Protein AF-A0A351F2H6-F1 (afdb_monomer)

Nearest PDB structures (foldseek):
  3fi7-assembly1_A  TM=7.981E-01  e=4.244E-09  Listeria monocytogenes EGD-e
  7qfu-assembly1_A  TM=8.552E-01  e=4.057E-08  Enterococcus faecalis
  5t1q-assembly1_A  TM=8.316E-01  e=1.357E-07  Staphylococcus aureus subsp. aureus NCTC 8325
  5t1q-assembly2_B  TM=8.060E-01  e=1.159E-07  Staphylococcus aureus subsp. aureus NCTC 8325
  4kt3-assembly1_A  TM=7.912E-01  e=1.790E-05  Pseudomonas protegens Pf-5

Secondary structure (DSSP, 8-state):
------------------HHHHHHHHHHHHHHHHHHHHHHHH---HHHHHHHHHHHTTTTTSHHHHHH--SS--BPPTT--S-EEEEEEEEE-TTS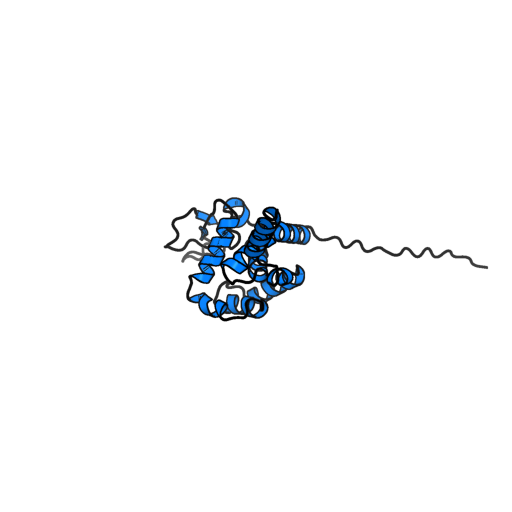-EEEEEEE--SSHHHHHHHHHHHHHH-GGGGGGGGS-TT-HHHHHHHHHHTTS-S-TTHHHHHHHHHHHTTGGGGGG---HHHHHHHHHHHHT--

Solvent-accessible surface area (backbone atoms only — not comparable to full-atom values): 10967 Å² total; per-residue (Å²): 136,88,82,83,84,80,81,82,77,78,79,77,79,75,80,74,75,49,74,67,55,52,44,42,51,50,42,46,70,74,42,46,68,58,27,37,51,44,16,75,76,57,64,45,34,17,20,55,51,49,23,46,34,40,60,60,4,50,42,57,69,31,68,50,20,67,76,18,23,23,32,68,69,53,58,57,51,96,85,63,82,71,53,70,40,79,41,76,75,87,48,57,46,99,85,71,46,82,38,68,41,52,24,44,28,42,98,37,57,66,54,34,54,53,49,53,46,48,52,48,72,72,34,78,74,42,52,71,56,74,74,50,64,57,77,39,56,66,59,47,31,44,45,43,38,75,56,56,76,52,85,61,88,56,49,27,58,52,34,49,48,45,21,61,76,70,51,29,61,62,44,52,72,52,78,59,66,70,58,54,51,52,51,53,54,54,62,73,67,57,132

Sequence (191 aa):
MNLILILLISSLTLNTYNAEDVRKLDYVSQYKDLAIAEMYRSGIPASITLAQALHESNAGASPLAKNANNHFGIKCKSYWKGQTYMHYDDDFNKKGELVQSCFRAYDTVVESYVDRSNFLRSSSRYNALFQLDMNDYNAWAKGLKDCGYATDARYAEILIGLIKKYRLYEYDNAANPWQMLIEQVNMANQP

pLDDT: mean 92.09, std 12.71, range [40.28, 98.88]

Mean predicted aligned error: 6.57 Å

Structure (mmCIF, N/CA/C/O backbone):
data_AF-A0A351F2H6-F1
#
_entry.id   AF-A0A351F2H6-F1
#
loop_
_atom_site.group_PDB
_atom_site.id
_atom_site.type_symbol
_atom_site.label_atom_id
_atom_site.label_alt_i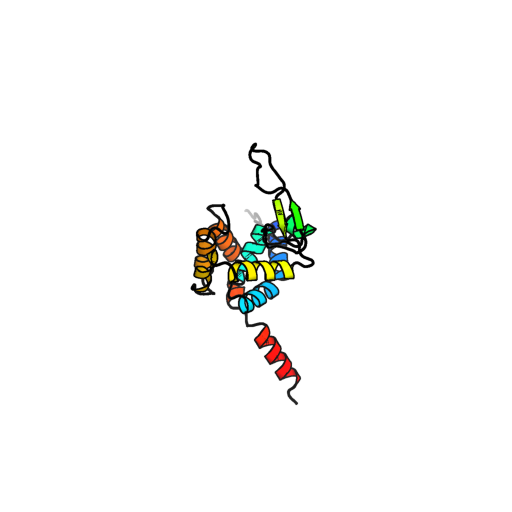d
_atom_site.label_comp_id
_atom_site.label_asym_id
_atom_site.label_entity_id
_atom_site.label_seq_id
_atom_site.pdbx_PDB_ins_code
_atom_site.Cartn_x
_atom_site.Cartn_y
_atom_site.Cartn_z
_atom_site.occupancy
_atom_site.B_iso_or_equiv
_atom_site.auth_seq_id
_atom_site.auth_comp_id
_atom_site.auth_asym_id
_atom_site.auth_atom_id
_atom_site.pdbx_PDB_model_num
ATOM 1 N N . MET A 1 1 ? -8.372 53.290 -44.828 1.00 40.28 1 MET A N 1
ATOM 2 C CA . MET A 1 1 ? -7.985 51.921 -45.224 1.00 40.28 1 MET A CA 1
ATOM 3 C C . MET A 1 1 ? -7.275 51.298 -44.034 1.00 40.28 1 MET A C 1
ATOM 5 O O . MET A 1 1 ? -6.283 51.852 -43.583 1.00 40.28 1 MET A O 1
ATOM 9 N N . ASN A 1 2 ? -7.900 50.274 -43.453 1.00 43.06 2 ASN A N 1
ATOM 10 C CA . ASN A 1 2 ? -7.591 49.670 -42.155 1.00 43.06 2 ASN A CA 1
ATOM 11 C C . ASN A 1 2 ? -6.217 48.995 -42.108 1.00 43.06 2 ASN A C 1
ATOM 13 O O . ASN A 1 2 ? -5.872 48.266 -43.033 1.00 43.06 2 ASN A O 1
ATOM 17 N N . LEU A 1 3 ? -5.533 49.096 -40.966 1.00 40.84 3 LEU A N 1
ATOM 18 C CA . LEU A 1 3 ? -4.614 48.048 -40.526 1.00 40.84 3 LEU A CA 1
ATOM 19 C C . LEU A 1 3 ? -4.736 47.873 -39.005 1.00 40.84 3 LEU A C 1
ATOM 21 O O . LEU A 1 3 ? -4.069 48.539 -38.220 1.00 40.84 3 LEU A O 1
ATOM 25 N N . ILE A 1 4 ? -5.665 47.005 -38.599 1.00 48.44 4 ILE A N 1
ATOM 26 C CA . ILE A 1 4 ? -5.760 46.491 -37.230 1.00 48.44 4 ILE A CA 1
ATOM 27 C C . ILE A 1 4 ? -4.769 45.328 -37.138 1.00 48.44 4 ILE A C 1
ATOM 29 O O . ILE A 1 4 ? -4.943 44.303 -37.795 1.00 48.44 4 ILE A O 1
ATOM 33 N N . LEU A 1 5 ? -3.718 45.509 -36.342 1.00 47.75 5 LEU A N 1
ATOM 34 C CA . LEU A 1 5 ? -2.744 44.478 -36.006 1.00 47.75 5 LEU A CA 1
ATOM 35 C C . LEU A 1 5 ? -3.360 43.557 -34.940 1.00 47.75 5 LEU A C 1
ATOM 37 O O . LEU A 1 5 ? -3.438 43.922 -33.769 1.00 47.75 5 LEU A O 1
ATOM 41 N N . ILE A 1 6 ? -3.832 42.376 -35.342 1.00 54.50 6 ILE A N 1
ATOM 42 C CA . ILE A 1 6 ? -4.297 41.339 -34.411 1.00 54.50 6 ILE A CA 1
ATOM 43 C C . ILE A 1 6 ? -3.069 40.559 -33.926 1.00 54.50 6 ILE A C 1
ATOM 45 O O . ILE A 1 6 ? -2.547 39.694 -34.625 1.00 54.50 6 ILE A O 1
ATOM 49 N N . LEU A 1 7 ? -2.598 40.882 -32.721 1.00 50.38 7 LEU A N 1
ATOM 50 C CA . LEU A 1 7 ? -1.647 40.062 -31.971 1.00 50.38 7 LEU A CA 1
ATOM 51 C C . LEU A 1 7 ? -2.384 38.823 -31.438 1.00 50.38 7 LEU A C 1
ATOM 53 O O . LEU A 1 7 ? -3.124 38.894 -30.458 1.00 50.38 7 LEU A O 1
ATOM 57 N N . LEU A 1 8 ? -2.192 37.685 -32.108 1.00 54.47 8 LEU A N 1
ATOM 58 C CA . LEU A 1 8 ? -2.573 36.361 -31.615 1.00 54.47 8 LEU A CA 1
ATOM 59 C C . LEU A 1 8 ? -1.697 36.013 -30.406 1.00 54.47 8 LEU A C 1
ATOM 61 O O . LEU A 1 8 ? -0.589 35.502 -30.548 1.00 54.47 8 LEU A O 1
ATOM 65 N N . ILE A 1 9 ? -2.193 36.298 -29.205 1.00 59.22 9 ILE A N 1
ATOM 66 C CA . ILE A 1 9 ? -1.630 35.748 -27.973 1.00 59.22 9 ILE A CA 1
ATOM 67 C C . ILE A 1 9 ? -2.063 34.282 -27.927 1.00 59.22 9 ILE A C 1
ATOM 69 O O . ILE A 1 9 ? -3.187 33.967 -27.543 1.00 59.22 9 ILE A O 1
ATOM 73 N N . SER A 1 10 ? -1.185 33.375 -28.356 1.00 59.16 10 SER A N 1
ATOM 74 C CA . SER A 1 10 ? -1.330 31.956 -28.044 1.00 59.16 10 SER A CA 1
ATOM 75 C C . SER A 1 10 ? -1.203 31.806 -26.529 1.00 59.16 10 SER A C 1
ATOM 77 O O . SER A 1 10 ? -0.108 31.930 -25.975 1.00 59.16 10 SER A O 1
ATOM 79 N N . SER A 1 11 ? -2.320 31.594 -25.842 1.00 60.44 11 SER A N 1
ATOM 80 C CA . SER A 1 11 ? -2.333 31.265 -24.423 1.00 60.44 11 SER A CA 1
ATOM 81 C C . SER A 1 11 ? -1.672 29.901 -24.231 1.00 60.44 11 SER A C 1
ATOM 83 O O . SER A 1 11 ? -2.280 28.854 -24.436 1.00 60.44 11 SER A O 1
ATOM 85 N N . LEU A 1 12 ? -0.393 29.912 -23.854 1.00 58.66 12 LEU A N 1
ATOM 86 C CA . LEU A 1 12 ? 0.294 28.731 -23.353 1.00 58.66 12 LEU A CA 1
ATOM 87 C C . LEU A 1 12 ? -0.389 28.353 -22.031 1.00 58.66 12 LEU A C 1
ATOM 89 O O . LEU A 1 12 ? -0.181 28.998 -21.004 1.00 58.66 12 LEU A O 1
ATOM 93 N N . THR A 1 13 ? -1.261 27.348 -22.052 1.00 57.38 13 THR A N 1
ATOM 94 C CA . THR A 1 13 ? -1.820 26.785 -20.823 1.00 57.38 13 THR A CA 1
ATOM 95 C C . THR A 1 13 ? -0.696 26.055 -20.097 1.00 57.38 13 THR A C 1
ATOM 97 O O . THR A 1 13 ? -0.350 24.925 -20.441 1.00 57.38 13 THR A O 1
ATOM 100 N N . LEU A 1 14 ? -0.087 26.711 -19.112 1.00 57.28 14 LEU A N 1
ATOM 101 C CA . LEU A 1 14 ? 0.770 26.039 -18.144 1.00 57.28 14 LEU A CA 1
ATOM 102 C C . LEU A 1 14 ? -0.118 25.064 -17.364 1.00 57.28 14 LEU A C 1
ATOM 104 O O . LEU A 1 14 ? -0.968 25.493 -16.586 1.00 57.28 14 LEU A O 1
ATOM 108 N N . ASN A 1 15 ? 0.048 23.760 -17.596 1.00 61.88 15 ASN A N 1
ATOM 109 C CA . ASN A 1 15 ? -0.540 22.731 -16.743 1.00 61.88 15 ASN A CA 1
ATOM 110 C C . ASN A 1 15 ? 0.064 22.890 -15.345 1.00 61.88 15 ASN A C 1
ATOM 112 O O . ASN A 1 15 ? 1.178 22.438 -15.080 1.00 61.88 15 ASN A O 1
ATOM 116 N N . THR A 1 16 ? -0.650 23.568 -14.454 1.00 59.62 16 THR A N 1
ATOM 117 C CA . THR A 1 16 ? -0.302 23.610 -13.041 1.00 59.62 16 THR A CA 1
ATOM 118 C C . THR A 1 16 ? -0.625 22.241 -12.455 1.00 59.62 16 THR A C 1
ATOM 120 O O . THR A 1 16 ? -1.774 21.924 -12.155 1.00 59.62 16 THR A O 1
ATOM 123 N N . TYR A 1 17 ? 0.390 21.385 -12.323 1.00 70.94 17 TYR A N 1
ATOM 124 C CA . TYR A 1 17 ? 0.249 20.181 -11.508 1.00 70.94 17 TYR A CA 1
ATOM 125 C C . TYR A 1 17 ? -0.144 20.622 -10.099 1.00 70.94 17 TYR A C 1
ATOM 127 O O . TYR A 1 17 ? 0.554 21.428 -9.477 1.00 70.94 17 TYR A O 1
ATOM 135 N N . ASN A 1 18 ? -1.295 20.155 -9.612 1.00 88.19 18 ASN A N 1
ATOM 136 C CA . ASN A 1 18 ? -1.716 20.504 -8.264 1.00 88.19 18 ASN A CA 1
ATOM 137 C C . ASN A 1 18 ? -0.734 19.885 -7.245 1.00 88.19 18 ASN A C 1
ATOM 139 O O . ASN A 1 18 ? -0.091 18.867 -7.510 1.00 88.19 18 ASN A O 1
ATOM 143 N N . ALA A 1 19 ? -0.598 20.508 -6.073 1.00 91.44 19 ALA A N 1
ATOM 144 C CA . ALA A 1 19 ? 0.362 20.069 -5.054 1.00 91.44 19 ALA A CA 1
ATOM 145 C C . ALA A 1 19 ? 0.134 18.613 -4.595 1.00 91.44 19 ALA A C 1
ATOM 147 O O . ALA A 1 19 ? 1.060 17.942 -4.143 1.00 91.44 19 ALA A O 1
ATOM 148 N N . GLU A 1 20 ? -1.097 18.112 -4.722 1.00 93.12 20 GLU A N 1
ATOM 149 C CA . GLU A 1 20 ? -1.427 16.721 -4.430 1.00 93.12 20 GLU A CA 1
ATOM 150 C C . GLU A 1 20 ? -0.800 15.753 -5.442 1.00 93.12 20 GLU A C 1
ATOM 152 O O . GLU A 1 20 ? -0.225 14.744 -5.037 1.00 93.12 20 GLU A O 1
ATOM 157 N N . ASP A 1 21 ? -0.876 16.059 -6.737 1.00 95.69 21 ASP A N 1
ATOM 158 C CA . ASP A 1 21 ? -0.308 15.242 -7.806 1.00 95.69 21 ASP A CA 1
ATOM 159 C C . ASP A 1 21 ? 1.215 15.243 -7.755 1.00 95.69 21 ASP A C 1
ATOM 161 O O . ASP A 1 21 ? 1.808 14.173 -7.873 1.00 95.69 21 ASP A O 1
ATOM 165 N N . VAL A 1 22 ? 1.839 16.395 -7.484 1.00 96.12 22 VAL A N 1
ATOM 166 C CA . VAL A 1 22 ? 3.293 16.477 -7.254 1.00 96.12 22 VAL A CA 1
ATOM 167 C C . VAL A 1 22 ? 3.699 15.535 -6.123 1.00 96.12 22 VAL A C 1
ATOM 169 O O . VAL A 1 22 ? 4.518 14.647 -6.320 1.00 96.12 22 VAL A O 1
ATOM 172 N N . ARG A 1 23 ? 3.033 15.628 -4.970 1.00 97.00 23 ARG A N 1
ATOM 173 C CA . ARG A 1 23 ? 3.333 14.783 -3.810 1.00 97.00 23 ARG A CA 1
ATOM 174 C C . ARG A 1 23 ? 3.131 13.290 -4.081 1.00 97.00 23 ARG A C 1
ATOM 176 O O . ARG A 1 23 ? 3.898 12.467 -3.588 1.00 97.00 23 ARG A O 1
ATOM 183 N N . LYS A 1 24 ? 2.094 12.918 -4.836 1.00 98.25 24 LYS A N 1
ATOM 184 C CA . LYS A 1 24 ? 1.853 11.518 -5.217 1.00 98.25 24 LYS A CA 1
ATOM 185 C C . LYS A 1 24 ? 2.919 11.009 -6.185 1.00 98.25 24 LYS A C 1
ATOM 187 O O . LYS A 1 24 ? 3.376 9.883 -6.020 1.00 98.25 24 LYS A O 1
ATOM 192 N N . LEU A 1 25 ? 3.342 11.823 -7.149 1.00 98.31 25 LEU A N 1
ATOM 193 C CA . LEU A 1 25 ? 4.434 11.483 -8.062 1.00 98.31 25 LEU A CA 1
ATOM 194 C C . LEU A 1 25 ? 5.774 11.363 -7.326 1.00 98.31 25 LEU A C 1
ATOM 196 O O . LEU A 1 25 ? 6.496 10.398 -7.565 1.00 98.31 25 LEU A O 1
ATOM 200 N N . ASP A 1 26 ? 6.064 12.261 -6.384 1.00 98.44 26 ASP A N 1
ATOM 201 C CA . ASP A 1 26 ? 7.258 12.189 -5.535 1.00 98.44 26 ASP A CA 1
ATOM 202 C C . ASP A 1 26 ? 7.261 10.904 -4.703 1.00 98.44 26 ASP A C 1
ATOM 204 O O . ASP A 1 26 ? 8.256 10.181 -4.664 1.00 98.44 26 ASP A O 1
ATOM 208 N N . TYR A 1 27 ? 6.116 10.564 -4.105 1.00 98.69 27 TYR A N 1
ATOM 209 C CA . TYR A 1 27 ? 5.942 9.315 -3.372 1.00 98.69 27 TYR A CA 1
ATOM 210 C C . TYR A 1 27 ? 6.187 8.092 -4.270 1.00 98.69 27 TYR A C 1
ATOM 212 O O . TYR A 1 27 ? 6.910 7.173 -3.888 1.00 98.69 27 TYR A O 1
ATOM 220 N N . VAL A 1 28 ? 5.620 8.071 -5.482 1.00 98.81 28 VAL A N 1
ATOM 221 C CA . VAL A 1 28 ? 5.865 6.991 -6.454 1.00 98.81 28 VAL A CA 1
ATOM 222 C C . VAL A 1 28 ? 7.348 6.912 -6.799 1.00 98.81 28 VAL A C 1
ATOM 224 O O . VAL A 1 28 ? 7.916 5.826 -6.767 1.00 98.81 28 VAL A O 1
ATOM 227 N N . SER A 1 29 ? 7.991 8.046 -7.080 1.00 98.62 29 SER A N 1
ATOM 228 C CA . SER A 1 29 ? 9.420 8.104 -7.389 1.00 98.62 29 SER A CA 1
ATOM 229 C C . S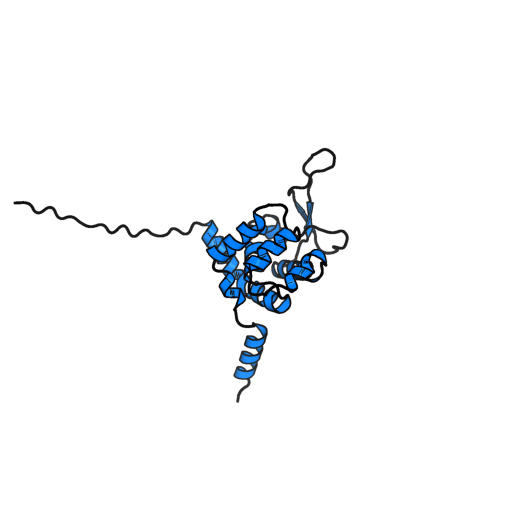ER A 1 29 ? 10.270 7.549 -6.246 1.00 98.62 29 SER A C 1
ATOM 231 O O . SER A 1 29 ? 11.230 6.826 -6.497 1.00 98.62 29 SER A O 1
ATOM 233 N N . GLN A 1 30 ? 9.899 7.845 -5.000 1.00 98.62 30 GLN A N 1
ATOM 234 C CA . GLN A 1 30 ? 10.607 7.386 -3.810 1.00 98.62 30 GLN A CA 1
ATOM 235 C C . GLN A 1 30 ? 10.470 5.874 -3.572 1.00 98.62 30 GLN A C 1
ATOM 237 O O . GLN A 1 30 ? 11.424 5.248 -3.115 1.00 98.62 30 GLN A O 1
ATOM 242 N N . TYR A 1 31 ? 9.305 5.280 -3.856 1.00 98.81 31 TYR A N 1
ATOM 243 C CA . TYR A 1 31 ? 9.000 3.898 -3.455 1.00 98.81 31 TYR A CA 1
ATOM 244 C C . TYR A 1 31 ? 8.822 2.902 -4.607 1.00 98.81 31 TYR A C 1
ATOM 246 O O . TYR A 1 31 ? 8.601 1.720 -4.340 1.00 98.81 31 TYR A O 1
ATOM 254 N N . LYS A 1 32 ? 8.934 3.320 -5.876 1.00 98.62 32 LYS A N 1
ATOM 255 C CA . LYS A 1 32 ? 8.774 2.414 -7.030 1.00 98.62 32 LYS A CA 1
ATOM 256 C C . LYS A 1 32 ? 9.732 1.223 -6.990 1.00 98.62 32 LYS A C 1
ATOM 258 O O . LYS A 1 32 ? 9.289 0.101 -7.199 1.00 98.62 32 LYS A O 1
ATOM 263 N N . ASP A 1 33 ? 11.000 1.435 -6.640 1.00 98.25 33 ASP A N 1
ATOM 264 C CA . ASP A 1 33 ? 12.006 0.367 -6.664 1.00 98.25 33 ASP A CA 1
ATOM 265 C C . ASP A 1 33 ? 11.752 -0.647 -5.542 1.00 98.25 33 ASP A C 1
ATOM 267 O O . ASP A 1 33 ? 11.876 -1.854 -5.746 1.00 98.25 33 ASP A O 1
ATOM 271 N N . LEU A 1 34 ? 11.285 -0.171 -4.382 1.00 98.62 34 LEU A N 1
ATOM 272 C CA . LEU A 1 34 ? 10.816 -1.031 -3.297 1.00 98.62 34 LEU A CA 1
ATOM 273 C C . LEU A 1 34 ? 9.582 -1.839 -3.719 1.00 98.62 34 LEU A C 1
ATOM 275 O O . LEU A 1 34 ? 9.522 -3.037 -3.461 1.00 98.62 34 LEU A O 1
ATOM 279 N N . ALA A 1 35 ? 8.610 -1.214 -4.389 1.00 98.75 35 ALA A N 1
ATOM 280 C CA . ALA A 1 35 ? 7.426 -1.912 -4.884 1.00 98.75 35 ALA A CA 1
ATOM 281 C C . ALA A 1 35 ? 7.773 -2.969 -5.947 1.00 98.75 35 ALA A C 1
ATOM 283 O O . ALA A 1 35 ? 7.190 -4.049 -5.930 1.00 98.75 35 ALA A O 1
ATOM 284 N N . ILE A 1 36 ? 8.746 -2.697 -6.823 1.00 98.62 36 ILE A N 1
ATOM 285 C CA . ILE A 1 36 ? 9.265 -3.660 -7.807 1.00 98.62 36 ILE A CA 1
ATOM 286 C C . ILE A 1 36 ? 9.984 -4.815 -7.098 1.00 98.62 36 ILE A C 1
ATOM 288 O O . ILE A 1 36 ? 9.722 -5.981 -7.393 1.00 98.62 36 ILE A O 1
ATOM 292 N N . ALA A 1 37 ? 10.853 -4.528 -6.127 1.00 98.31 37 ALA A N 1
ATOM 293 C CA . ALA A 1 37 ? 11.528 -5.569 -5.351 1.00 98.31 37 ALA A CA 1
ATOM 294 C C . ALA A 1 37 ? 10.519 -6.466 -4.614 1.00 98.31 37 ALA A C 1
ATOM 296 O O . ALA A 1 37 ? 10.625 -7.695 -4.654 1.00 98.31 37 ALA A O 1
ATOM 297 N N . GLU A 1 38 ? 9.498 -5.861 -4.004 1.00 98.44 38 GLU A N 1
ATOM 298 C CA . GLU A 1 38 ? 8.399 -6.575 -3.364 1.00 98.44 38 GLU A CA 1
ATOM 299 C C . GLU A 1 38 ? 7.547 -7.345 -4.367 1.00 98.44 38 GLU A C 1
ATOM 301 O O . GLU A 1 38 ? 7.111 -8.443 -4.039 1.00 98.44 38 GLU A O 1
ATOM 306 N N . MET A 1 39 ? 7.346 -6.856 -5.590 1.00 98.38 39 MET A N 1
ATOM 307 C CA . MET A 1 39 ? 6.652 -7.605 -6.637 1.00 98.38 39 MET A CA 1
ATOM 308 C C . MET A 1 39 ? 7.374 -8.909 -6.953 1.00 98.38 39 MET A C 1
ATOM 310 O O . MET A 1 39 ? 6.765 -9.974 -6.890 1.00 98.38 39 MET A O 1
ATOM 314 N N . TYR A 1 40 ? 8.686 -8.867 -7.174 1.00 97.75 40 TYR A N 1
ATOM 315 C CA . TYR A 1 40 ? 9.465 -10.083 -7.406 1.00 97.75 40 TYR A CA 1
ATOM 316 C C . TYR A 1 40 ? 9.540 -10.986 -6.167 1.00 97.75 40 TYR A C 1
ATOM 318 O O . TYR A 1 40 ? 9.455 -12.210 -6.282 1.00 97.75 40 TYR A O 1
ATOM 326 N N . ARG A 1 41 ? 9.648 -10.410 -4.962 1.00 97.50 41 ARG A N 1
ATOM 327 C CA . ARG A 1 41 ? 9.703 -11.180 -3.708 1.00 97.50 41 ARG A CA 1
ATOM 328 C C . ARG A 1 41 ? 8.358 -11.793 -3.332 1.00 97.50 41 ARG A C 1
ATOM 330 O O . ARG A 1 41 ? 8.338 -12.841 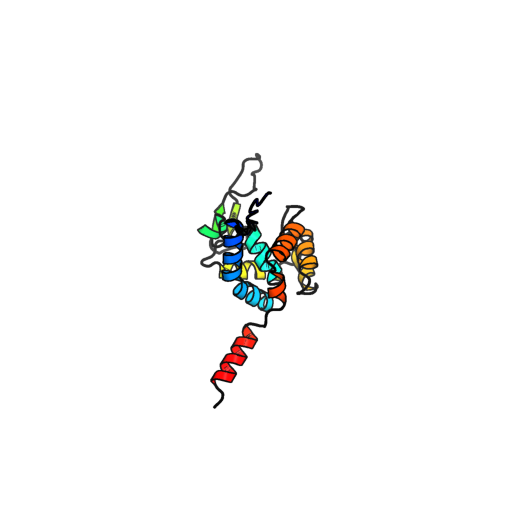-2.688 1.00 97.50 41 ARG A O 1
ATOM 337 N N . SER A 1 42 ? 7.246 -11.135 -3.662 1.00 97.44 42 SER A N 1
ATOM 338 C CA . SER A 1 42 ? 5.902 -11.428 -3.144 1.00 97.44 42 SER A CA 1
ATOM 339 C C . SER A 1 42 ? 4.875 -11.842 -4.205 1.00 97.44 42 SER A C 1
ATOM 341 O O . SER A 1 42 ? 3.796 -12.301 -3.842 1.00 97.44 42 SER A O 1
ATOM 343 N N . GLY A 1 43 ? 5.192 -11.741 -5.494 1.00 97.25 43 GLY A N 1
ATOM 344 C CA . GLY A 1 43 ? 4.264 -12.032 -6.592 1.00 97.25 43 GLY A CA 1
ATOM 345 C C . GLY A 1 43 ? 3.054 -11.096 -6.657 1.00 97.25 43 GLY A C 1
ATOM 346 O O . GLY A 1 43 ? 2.052 -11.454 -7.264 1.00 97.25 43 GLY A O 1
ATOM 347 N N . ILE A 1 44 ? 3.107 -9.944 -5.983 1.00 98.50 44 ILE A N 1
ATOM 348 C CA . ILE A 1 44 ? 2.033 -8.948 -5.975 1.00 98.50 44 ILE A CA 1
ATOM 349 C C . ILE A 1 44 ? 2.431 -7.818 -6.926 1.00 98.50 44 ILE A C 1
ATOM 351 O O . ILE A 1 44 ? 3.531 -7.299 -6.757 1.00 98.50 44 ILE A O 1
ATOM 355 N N . PRO A 1 45 ? 1.575 -7.375 -7.863 1.00 98.75 45 PRO A N 1
ATOM 356 C CA . PRO A 1 45 ? 1.966 -6.373 -8.852 1.00 98.75 45 PRO A CA 1
ATOM 357 C C . PRO A 1 45 ? 2.500 -5.097 -8.181 1.00 98.75 45 PRO A C 1
ATOM 359 O O . PRO A 1 45 ? 1.953 -4.630 -7.167 1.00 98.75 45 PRO A O 1
ATOM 362 N N . ALA A 1 46 ? 3.568 -4.519 -8.733 1.00 98.81 46 ALA A N 1
ATOM 363 C CA . ALA A 1 46 ? 4.155 -3.283 -8.219 1.00 98.81 46 ALA A CA 1
ATOM 364 C C . ALA A 1 46 ? 3.131 -2.138 -8.278 1.00 98.81 46 ALA A C 1
ATOM 366 O O . ALA A 1 46 ? 3.011 -1.354 -7.331 1.00 98.81 46 ALA A O 1
ATOM 367 N N . SER A 1 47 ? 2.323 -2.098 -9.339 1.00 98.88 47 SER A N 1
ATOM 368 C CA . SER A 1 47 ? 1.245 -1.133 -9.534 1.00 98.88 47 SER A CA 1
ATOM 369 C C . SER A 1 47 ? 0.186 -1.200 -8.433 1.00 98.88 47 SER A C 1
ATOM 371 O O . SER A 1 47 ? -0.207 -0.163 -7.899 1.00 98.88 47 SER A O 1
ATOM 373 N N . ILE A 1 48 ? -0.221 -2.408 -8.029 1.00 98.81 48 ILE A N 1
ATOM 374 C CA . ILE A 1 48 ? -1.157 -2.636 -6.921 1.00 98.81 48 ILE A CA 1
ATOM 375 C C . ILE A 1 48 ? -0.557 -2.144 -5.609 1.00 98.81 48 ILE A C 1
ATOM 377 O O . ILE A 1 48 ? -1.222 -1.439 -4.850 1.00 98.81 48 ILE A O 1
ATOM 381 N N . THR A 1 49 ? 0.703 -2.489 -5.350 1.00 98.81 49 THR A N 1
ATOM 382 C CA . THR A 1 49 ? 1.397 -2.093 -4.121 1.00 98.81 49 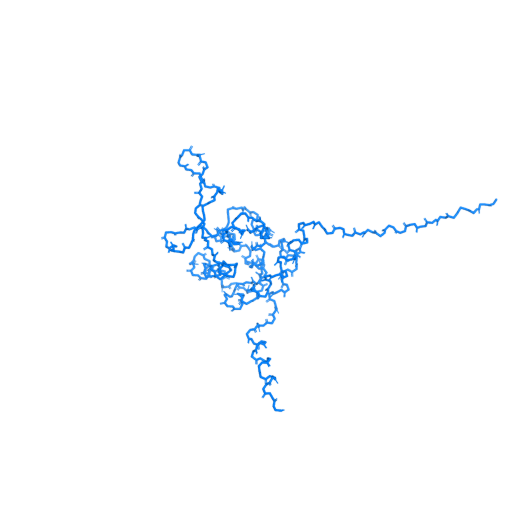THR A CA 1
ATOM 383 C C . THR A 1 49 ? 1.488 -0.569 -4.009 1.00 98.81 49 THR A C 1
ATOM 385 O O . THR A 1 49 ? 1.110 -0.009 -2.980 1.00 98.81 49 THR A O 1
ATOM 388 N N . LEU A 1 50 ? 1.901 0.118 -5.078 1.00 98.88 50 LEU A N 1
ATOM 389 C CA . LEU A 1 50 ? 1.984 1.581 -5.116 1.00 98.88 50 LEU A CA 1
ATOM 390 C C . LEU A 1 50 ? 0.608 2.245 -5.027 1.00 98.88 50 LEU A C 1
ATOM 392 O O . LEU A 1 50 ? 0.459 3.225 -4.303 1.00 98.88 50 LEU A O 1
ATOM 396 N N . ALA A 1 51 ? -0.407 1.725 -5.719 1.00 98.88 51 ALA A N 1
ATOM 397 C CA . ALA A 1 51 ? -1.752 2.292 -5.680 1.00 98.88 51 ALA A CA 1
ATOM 398 C C . ALA A 1 51 ? -2.376 2.202 -4.285 1.00 98.88 51 ALA A C 1
ATOM 400 O O . ALA A 1 51 ? -2.940 3.187 -3.807 1.00 98.88 51 ALA A O 1
ATOM 401 N N . GLN A 1 52 ? -2.225 1.057 -3.609 1.00 98.75 52 GLN A N 1
ATOM 402 C CA . GLN A 1 52 ? -2.630 0.926 -2.212 1.00 98.75 52 GLN A CA 1
ATOM 403 C C . GLN A 1 52 ? -1.844 1.901 -1.343 1.00 98.75 52 GLN A C 1
ATOM 405 O O . GLN A 1 52 ? -2.444 2.691 -0.629 1.00 98.75 52 GLN A O 1
ATOM 410 N N . ALA A 1 53 ? -0.518 1.934 -1.461 1.00 98.69 53 ALA A N 1
ATOM 411 C CA . ALA A 1 53 ? 0.294 2.828 -0.651 1.00 98.69 53 ALA A CA 1
ATOM 412 C C . ALA A 1 53 ? -0.095 4.308 -0.846 1.00 98.69 53 ALA A C 1
ATOM 414 O O . ALA A 1 53 ? -0.217 5.041 0.131 1.00 98.69 53 ALA A O 1
ATOM 415 N N . LEU A 1 54 ? -0.369 4.756 -2.076 1.00 98.75 54 LEU A N 1
ATOM 416 C CA . LEU A 1 54 ? -0.858 6.110 -2.358 1.00 98.75 54 LE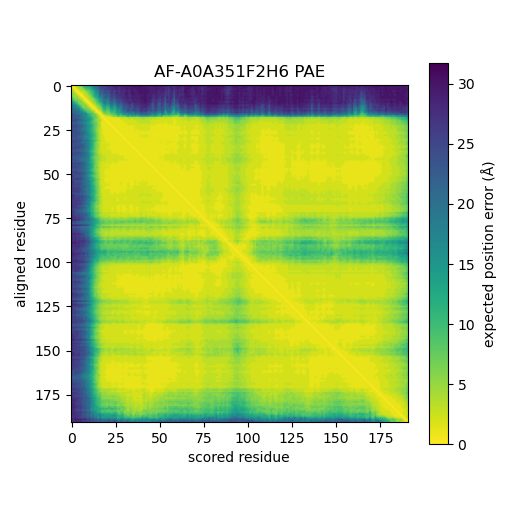U A CA 1
ATOM 417 C C . LEU A 1 54 ? -2.215 6.395 -1.704 1.00 98.75 54 LEU A C 1
ATOM 419 O O . LEU A 1 54 ? -2.405 7.489 -1.170 1.00 98.75 54 LEU A O 1
ATOM 423 N N . HIS A 1 55 ? -3.146 5.442 -1.769 1.00 98.25 55 HIS A N 1
ATOM 424 C CA . HIS A 1 55 ? -4.487 5.589 -1.215 1.00 98.25 55 HIS A CA 1
ATOM 425 C C . HIS A 1 55 ? -4.479 5.567 0.319 1.0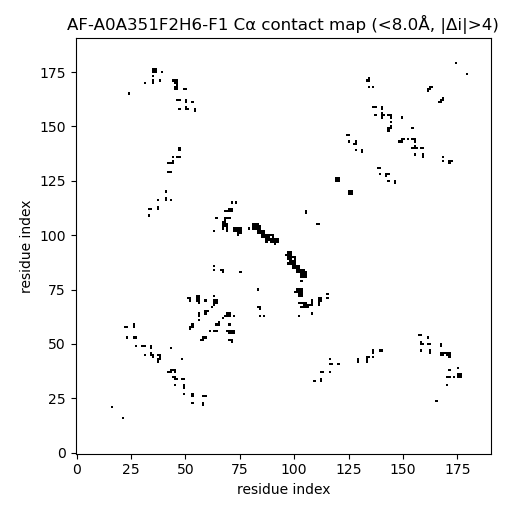0 98.25 55 HIS A C 1
ATOM 427 O O . HIS A 1 55 ? -4.886 6.542 0.945 1.00 98.25 55 HIS A O 1
ATOM 433 N N . GLU A 1 56 ? -3.950 4.495 0.906 1.00 97.12 56 GLU A N 1
ATOM 434 C CA . GLU A 1 56 ? -4.010 4.200 2.342 1.00 97.12 56 GLU A CA 1
ATOM 435 C C . GLU A 1 56 ? -3.164 5.185 3.159 1.00 97.12 56 GLU A C 1
ATOM 437 O O . GLU A 1 56 ? -3.587 5.691 4.196 1.00 97.12 56 GLU A O 1
ATOM 442 N N . SER A 1 57 ? -1.962 5.523 2.678 1.00 98.12 57 SER A N 1
ATOM 443 C CA . SER A 1 57 ? -1.082 6.454 3.395 1.00 98.12 57 SER A CA 1
ATOM 444 C C . SER A 1 57 ? -1.427 7.921 3.140 1.00 98.12 57 SER A C 1
ATOM 446 O O . SER A 1 57 ? -0.780 8.800 3.722 1.00 98.12 57 SER A O 1
ATOM 448 N N . ASN A 1 58 ? -2.399 8.189 2.254 1.00 97.75 58 ASN A N 1
ATOM 449 C CA . ASN A 1 58 ? -2.550 9.459 1.556 1.00 97.75 58 ASN A CA 1
ATOM 450 C C . ASN A 1 58 ? -1.167 9.928 1.092 1.00 97.75 58 ASN A C 1
ATOM 452 O O . ASN A 1 58 ? -0.682 10.920 1.617 1.00 97.75 58 ASN A O 1
ATOM 456 N N . ALA A 1 59 ? -0.488 9.172 0.222 1.00 98.38 59 ALA A N 1
ATOM 457 C CA . ALA A 1 59 ? 0.891 9.401 -0.244 1.00 98.38 59 ALA A CA 1
ATOM 458 C C . ALA A 1 59 ? 1.847 9.960 0.837 1.00 98.38 59 ALA A C 1
ATOM 460 O O . ALA A 1 59 ? 2.403 11.053 0.702 1.00 98.38 59 ALA A O 1
ATOM 461 N N . GLY A 1 60 ? 1.954 9.238 1.954 1.00 98.25 60 GLY A N 1
ATOM 462 C CA . GLY A 1 60 ? 2.823 9.536 3.095 1.00 98.25 60 GLY A CA 1
ATOM 463 C C . GLY A 1 60 ? 2.348 10.666 4.016 1.00 98.25 60 GLY A C 1
ATOM 464 O O . GLY A 1 60 ? 3.025 10.987 4.989 1.00 98.25 60 GLY A O 1
ATOM 465 N N . ALA A 1 61 ? 1.207 11.303 3.742 1.00 97.81 61 ALA A N 1
ATOM 466 C CA . ALA A 1 61 ? 0.756 12.465 4.506 1.00 97.81 61 ALA A CA 1
ATOM 467 C C . ALA A 1 61 ? -0.124 12.127 5.717 1.00 97.81 61 ALA A C 1
ATOM 469 O O . ALA A 1 61 ? -0.296 13.003 6.575 1.00 97.81 61 ALA A O 1
ATOM 470 N N . SER A 1 62 ? -0.678 10.911 5.784 1.00 97.06 62 SER A N 1
ATOM 471 C CA . SER A 1 62 ? -1.546 10.474 6.884 1.00 97.06 62 SER A CA 1
ATOM 472 C C . SER A 1 62 ? -0.810 10.423 8.235 1.00 97.06 62 SER A C 1
ATOM 474 O O . SER A 1 62 ? 0.411 10.237 8.271 1.00 97.06 62 SER A O 1
ATOM 476 N N . PRO A 1 63 ? -1.533 10.545 9.366 1.00 96.44 63 PRO A N 1
ATOM 477 C CA . PRO A 1 63 ? -0.947 10.369 10.695 1.00 96.44 63 PRO A CA 1
ATOM 478 C C . PRO A 1 63 ? -0.282 9.000 10.891 1.00 96.44 63 PRO A C 1
ATOM 480 O O . PRO A 1 63 ? 0.795 8.936 11.476 1.00 96.44 63 PRO A O 1
ATOM 483 N N . LEU A 1 64 ? -0.880 7.922 10.367 1.00 97.44 64 LEU A N 1
ATOM 484 C CA . LEU A 1 64 ? -0.314 6.568 10.439 1.00 97.44 64 LEU A CA 1
ATOM 485 C C . LEU A 1 64 ? 1.020 6.462 9.692 1.00 97.44 64 LEU A C 1
ATOM 487 O O . LEU A 1 64 ? 1.984 5.915 10.224 1.00 97.44 64 LEU A O 1
ATOM 491 N N . ALA A 1 65 ? 1.101 7.034 8.490 1.00 98.19 65 ALA A N 1
ATOM 492 C CA . ALA A 1 65 ? 2.338 7.037 7.720 1.00 98.19 65 ALA A CA 1
ATOM 493 C C . ALA A 1 65 ? 3.435 7.851 8.422 1.00 98.19 65 ALA A C 1
ATOM 495 O O . ALA A 1 65 ? 4.543 7.361 8.603 1.00 98.19 65 ALA A O 1
ATOM 496 N N . LYS A 1 66 ? 3.114 9.061 8.895 1.00 98.19 66 LYS A N 1
ATOM 497 C CA . LYS A 1 66 ? 4.093 9.970 9.514 1.00 98.19 66 LYS A CA 1
ATOM 498 C C . LYS A 1 66 ? 4.602 9.512 10.875 1.00 98.19 66 LYS A C 1
ATOM 500 O O . LYS A 1 66 ? 5.773 9.708 11.176 1.00 98.19 66 LYS A O 1
ATOM 505 N N . ASN A 1 67 ? 3.717 8.966 11.705 1.00 98.00 67 ASN A N 1
ATOM 506 C CA . ASN A 1 67 ? 4.022 8.716 13.115 1.00 98.00 67 ASN A CA 1
ATOM 507 C C . ASN A 1 67 ? 4.310 7.244 13.419 1.00 98.00 67 ASN A C 1
ATOM 509 O O . ASN A 1 67 ? 4.836 6.945 14.486 1.00 98.00 67 ASN A O 1
ATOM 513 N N . ALA A 1 68 ? 3.938 6.330 12.520 1.00 98.19 68 ALA A N 1
ATOM 514 C CA . ALA A 1 68 ? 4.072 4.892 12.735 1.00 98.19 68 ALA A CA 1
ATOM 515 C C . ALA A 1 68 ? 4.719 4.162 11.551 1.00 98.19 68 ALA A C 1
ATOM 517 O O . ALA A 1 68 ? 4.785 2.934 11.572 1.00 98.19 68 ALA A O 1
ATOM 518 N N . ASN A 1 69 ? 5.130 4.885 10.499 1.00 98.69 69 ASN A N 1
ATOM 519 C CA . ASN A 1 69 ? 5.578 4.314 9.227 1.00 98.69 69 ASN A CA 1
ATOM 520 C C . ASN A 1 69 ? 4.595 3.278 8.653 1.00 98.69 69 ASN A C 1
ATOM 522 O O . ASN A 1 69 ? 4.986 2.422 7.867 1.00 98.69 69 ASN A O 1
ATOM 526 N N . ASN A 1 70 ? 3.308 3.332 9.014 1.00 98.38 70 ASN A N 1
ATOM 527 C CA . ASN A 1 70 ? 2.308 2.373 8.554 1.00 98.38 70 ASN A CA 1
ATOM 528 C C . ASN A 1 70 ? 1.581 2.931 7.332 1.00 98.38 70 ASN A C 1
ATOM 530 O O . ASN A 1 70 ? 0.624 3.695 7.450 1.00 98.38 70 ASN A O 1
ATOM 534 N N . HIS A 1 71 ? 2.053 2.546 6.147 1.00 98.50 71 HIS A N 1
ATOM 535 C CA . HIS A 1 71 ? 1.558 3.076 4.876 1.00 98.50 71 HIS A CA 1
ATOM 536 C C . HIS A 1 71 ? 0.348 2.315 4.313 1.00 98.50 71 HIS A C 1
ATOM 538 O O . HIS A 1 71 ? -0.152 2.686 3.255 1.00 98.50 71 HIS A O 1
ATOM 544 N N . PHE A 1 72 ? -0.126 1.273 5.005 1.00 97.50 72 PHE A N 1
ATOM 545 C CA . PHE A 1 72 ? -1.191 0.378 4.529 1.00 97.50 72 PHE A CA 1
ATOM 546 C C . PHE A 1 72 ? -2.331 0.188 5.539 1.00 97.50 72 PHE A C 1
ATOM 548 O O . PHE A 1 72 ? -3.185 -0.672 5.336 1.00 97.50 72 PHE A O 1
ATOM 555 N N . GLY A 1 73 ? -2.325 0.935 6.648 1.00 94.31 73 GLY A N 1
ATOM 556 C CA . GLY A 1 73 ? -3.385 0.885 7.657 1.00 94.31 73 GLY A CA 1
ATOM 557 C C . GLY A 1 73 ? -3.526 -0.472 8.353 1.00 94.31 73 GLY A C 1
ATOM 558 O O . GLY A 1 73 ? -4.617 -0.837 8.789 1.00 94.31 73 GLY A O 1
ATOM 559 N N . ILE A 1 74 ? -2.451 -1.264 8.467 1.00 93.00 74 ILE A N 1
ATOM 560 C CA . ILE A 1 74 ? -2.566 -2.618 9.029 1.00 93.00 74 ILE A CA 1
ATOM 561 C C . ILE A 1 74 ? -2.870 -2.530 10.530 1.00 93.00 74 ILE A C 1
ATOM 563 O O . ILE A 1 74 ? -2.016 -2.139 11.329 1.00 93.00 74 ILE A O 1
ATOM 567 N N . LYS A 1 75 ? -4.092 -2.921 10.917 1.00 92.38 75 LYS A N 1
ATOM 568 C CA . LYS A 1 75 ? -4.535 -2.985 12.319 1.00 92.38 75 LYS A CA 1
ATOM 569 C C . LYS A 1 75 ? -3.752 -4.054 13.105 1.00 92.38 75 LYS A C 1
ATOM 571 O O . LYS A 1 75 ? -3.399 -5.118 12.578 1.00 92.38 75 LYS A O 1
ATOM 576 N N . CYS A 1 76 ? -3.525 -3.809 14.395 1.00 92.38 76 CYS A N 1
ATOM 577 C CA . CYS A 1 76 ? -3.017 -4.814 15.323 1.00 92.38 76 CYS A CA 1
ATOM 578 C C . CYS A 1 76 ? -4.021 -5.969 15.385 1.00 92.38 76 CYS A C 1
ATOM 580 O O . CYS A 1 76 ? -5.192 -5.787 15.722 1.00 92.38 76 CYS A O 1
ATOM 582 N N . LYS A 1 77 ? -3.579 -7.175 15.044 1.00 88.50 77 LYS A N 1
ATOM 583 C CA . LYS A 1 77 ? -4.321 -8.405 15.347 1.00 88.50 77 LYS A CA 1
ATOM 584 C C . LYS A 1 77 ? -3.725 -9.029 16.604 1.00 88.50 77 LYS A C 1
ATOM 586 O O . LYS A 1 77 ? -2.620 -8.672 16.997 1.00 88.50 77 LYS A O 1
ATOM 591 N N . SER A 1 78 ? -4.429 -9.971 17.228 1.00 89.56 78 SER A N 1
ATOM 592 C CA . SER A 1 78 ? -4.010 -10.593 18.500 1.00 89.56 78 SER A CA 1
ATOM 593 C C . SER A 1 78 ? -2.610 -11.225 18.463 1.00 89.56 78 SER A C 1
ATOM 595 O O . SER A 1 78 ? -1.937 -11.311 19.490 1.00 89.56 78 SER A O 1
ATOM 597 N N . TYR A 1 79 ? -2.162 -11.650 17.281 1.00 88.00 79 TYR A N 1
ATOM 598 C CA . TYR A 1 79 ? -0.841 -12.232 17.056 1.00 88.00 79 TYR A CA 1
ATOM 599 C C . TYR A 1 79 ? 0.278 -11.195 16.856 1.00 88.00 79 TYR A C 1
ATOM 601 O O . TYR A 1 79 ? 1.444 -11.576 16.841 1.00 88.00 79 TYR A O 1
ATOM 609 N N . TRP A 1 80 ? -0.035 -9.906 16.690 1.00 94.62 80 TRP A N 1
ATOM 610 C CA . TRP A 1 80 ? 0.979 -8.866 16.527 1.00 94.62 80 TRP A CA 1
ATOM 611 C C . TRP A 1 80 ? 1.709 -8.615 17.851 1.00 94.62 80 TRP A C 1
ATOM 613 O O . TRP A 1 80 ? 1.073 -8.426 18.888 1.00 94.62 80 TRP A O 1
ATOM 623 N N . LYS A 1 81 ? 3.045 -8.633 17.807 1.00 93.75 81 LYS A N 1
ATOM 624 C CA . LYS A 1 81 ? 3.929 -8.425 18.970 1.00 93.75 81 LYS A CA 1
ATOM 625 C C . LYS A 1 81 ? 4.910 -7.261 18.794 1.00 93.75 81 LYS A C 1
ATOM 627 O O . LYS A 1 81 ?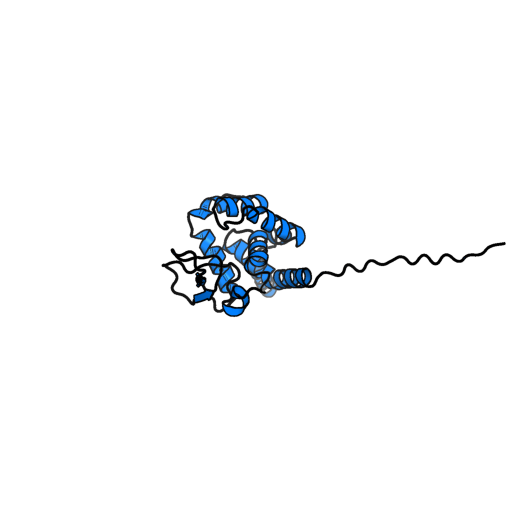 5.691 -7.005 19.702 1.00 93.75 81 LYS A O 1
ATOM 632 N N . GLY A 1 82 ? 4.896 -6.604 17.634 1.00 95.19 82 GLY A N 1
ATOM 633 C CA . GLY A 1 82 ? 5.762 -5.463 17.342 1.00 95.19 82 GLY A CA 1
ATOM 634 C C . GLY A 1 82 ? 5.215 -4.147 17.893 1.00 95.19 82 GLY A C 1
ATOM 635 O O . GLY A 1 82 ? 4.240 -4.127 18.648 1.00 95.19 82 GLY A O 1
ATOM 636 N N . GLN A 1 83 ? 5.830 -3.041 17.472 1.00 97.44 83 GLN A N 1
ATOM 637 C CA . GLN A 1 83 ? 5.424 -1.694 17.872 1.00 97.44 83 GLN A CA 1
ATOM 638 C C . GLN A 1 83 ? 3.982 -1.395 17.446 1.00 97.44 83 GLN A C 1
ATOM 640 O O . GLN A 1 83 ? 3.456 -1.964 16.483 1.00 97.44 83 GLN A O 1
ATOM 645 N N . THR A 1 84 ? 3.317 -0.511 18.184 1.00 97.81 84 THR A N 1
ATOM 646 C CA . THR A 1 84 ? 1.912 -0.165 17.938 1.00 97.81 84 THR A CA 1
ATOM 647 C C . THR A 1 84 ? 1.698 1.336 17.991 1.00 97.81 84 THR A C 1
ATOM 649 O O . THR A 1 84 ? 2.433 2.055 18.665 1.00 97.81 84 THR A O 1
ATOM 652 N N . TYR A 1 85 ? 0.668 1.798 17.295 1.00 97.56 85 TYR A N 1
ATOM 653 C CA . TYR A 1 85 ? 0.219 3.179 17.310 1.00 97.56 85 TYR A CA 1
ATOM 654 C C . TYR A 1 85 ? -1.305 3.214 17.433 1.00 97.56 85 TYR A C 1
ATOM 656 O O . TYR A 1 85 ? -2.016 2.600 16.636 1.00 97.56 85 TYR A O 1
ATOM 664 N N . MET A 1 86 ? -1.809 3.912 18.451 1.00 96.50 86 MET A N 1
ATOM 665 C CA . MET A 1 86 ? -3.245 4.081 18.673 1.00 96.50 86 MET A CA 1
ATOM 666 C C . MET A 1 86 ? -3.739 5.318 17.923 1.00 96.50 86 MET A C 1
ATOM 668 O O . MET A 1 86 ? -3.231 6.420 18.136 1.00 96.50 86 MET A O 1
ATOM 672 N N . HIS A 1 87 ? -4.739 5.147 17.061 1.00 93.81 87 HIS A N 1
ATOM 673 C CA . HIS A 1 87 ? -5.287 6.227 16.240 1.00 93.81 87 HIS A CA 1
ATOM 674 C C . HIS A 1 87 ? -6.803 6.097 16.108 1.00 93.81 87 HIS A C 1
ATOM 676 O O . HIS A 1 87 ? -7.321 4.986 16.057 1.00 93.81 87 HIS A O 1
ATOM 682 N N . TYR A 1 88 ? -7.516 7.221 16.057 1.00 91.81 88 TYR A N 1
ATOM 683 C CA . TYR A 1 88 ? -8.939 7.207 15.724 1.00 91.81 88 TYR A CA 1
ATOM 684 C C . TYR A 1 88 ? -9.100 6.962 14.224 1.00 91.81 88 TYR A C 1
ATOM 686 O O . TYR A 1 88 ? -8.497 7.670 13.425 1.00 91.81 88 TYR A O 1
ATOM 694 N N . ASP A 1 89 ? -9.894 5.960 13.872 1.00 85.75 89 ASP A N 1
ATOM 695 C CA . ASP A 1 89 ? -10.217 5.597 12.492 1.00 85.75 89 ASP A CA 1
ATOM 696 C C . ASP A 1 89 ? -11.746 5.542 12.363 1.00 85.75 89 ASP A C 1
ATOM 698 O O . ASP A 1 89 ? -12.407 6.567 12.533 1.00 85.75 89 ASP A O 1
ATOM 702 N N . ASP A 1 90 ? -12.322 4.356 12.176 1.00 83.19 90 ASP A N 1
ATOM 703 C CA . ASP A 1 90 ? -13.755 4.136 11.979 1.00 83.19 90 ASP A CA 1
ATOM 704 C C . ASP A 1 90 ? -14.387 3.176 13.004 1.00 83.19 90 ASP A C 1
ATOM 706 O O . ASP A 1 90 ? -15.557 2.807 12.880 1.00 83.19 90 ASP A O 1
ATOM 710 N N . ASP A 1 91 ? -13.637 2.772 14.033 1.00 85.56 91 ASP A N 1
ATOM 711 C CA . ASP A 1 91 ? -14.115 1.818 15.032 1.00 85.56 91 ASP A CA 1
ATOM 712 C C . ASP A 1 91 ? -14.934 2.518 16.132 1.00 85.56 91 ASP A C 1
ATOM 714 O O . ASP A 1 91 ? -14.492 3.479 16.766 1.00 85.56 91 ASP A O 1
ATOM 718 N N . PHE A 1 92 ? -16.123 1.981 16.415 1.00 91.06 92 PHE A N 1
ATOM 719 C CA . PHE A 1 92 ? -17.004 2.432 17.493 1.00 91.06 92 PHE A CA 1
ATOM 720 C C . PHE A 1 92 ? -17.165 1.340 18.554 1.00 91.06 92 PHE A C 1
ATOM 722 O O . PHE A 1 92 ? -17.200 0.145 18.251 1.00 91.06 92 PHE A O 1
ATOM 729 N N . ASN A 1 93 ? -17.293 1.731 19.820 1.00 91.88 93 ASN A N 1
ATOM 730 C CA . ASN A 1 93 ? -17.612 0.785 20.885 1.00 91.88 93 ASN A CA 1
ATOM 731 C C . ASN A 1 93 ? -19.098 0.365 20.850 1.00 91.88 93 ASN A C 1
ATOM 733 O O . ASN A 1 93 ? -19.903 0.873 20.072 1.00 91.88 93 ASN A O 1
ATOM 737 N N . LYS A 1 94 ? -19.500 -0.547 21.747 1.00 93.62 94 LYS A N 1
ATOM 738 C CA . LYS A 1 94 ? -20.890 -1.047 21.833 1.00 93.62 94 LYS A CA 1
ATOM 739 C C . LYS A 1 94 ? -21.938 0.035 22.140 1.00 93.62 94 LYS A C 1
ATOM 741 O O . LYS A 1 94 ? -23.127 -0.240 22.027 1.00 93.62 94 LYS A O 1
ATOM 746 N N . LYS A 1 95 ? -21.509 1.226 22.564 1.00 94.81 95 LYS A N 1
ATOM 747 C CA . LYS A 1 95 ? -22.365 2.386 22.835 1.00 94.81 95 LYS A CA 1
ATOM 748 C C . LYS A 1 95 ? -22.431 3.354 21.646 1.00 94.81 95 LYS A C 1
ATOM 750 O O . LYS A 1 95 ? -23.110 4.367 21.749 1.00 94.81 95 LYS A O 1
ATOM 755 N N . GLY A 1 96 ? -21.751 3.053 20.536 1.00 93.69 96 GLY A N 1
ATOM 756 C CA . GLY A 1 96 ? -21.679 3.928 19.366 1.00 93.69 96 GLY A CA 1
ATOM 757 C C . GLY A 1 96 ? -20.725 5.111 19.539 1.00 93.69 96 GLY A C 1
ATOM 758 O O . GLY A 1 96 ? -20.840 6.088 18.808 1.00 93.69 96 GLY A O 1
ATOM 759 N N . GLU A 1 97 ? -19.794 5.053 20.495 1.00 95.12 97 GLU A N 1
ATOM 760 C CA . GLU A 1 97 ? -18.776 6.092 20.692 1.00 95.12 97 GLU A CA 1
ATOM 761 C C . GLU A 1 97 ? -17.524 5.735 19.885 1.00 95.12 97 GLU A C 1
ATOM 763 O O . GLU A 1 97 ? -17.083 4.582 19.919 1.00 95.12 97 GLU A O 1
ATOM 768 N N . LEU A 1 98 ? -16.956 6.710 19.169 1.00 94.44 98 LEU A N 1
ATOM 769 C CA . LEU A 1 98 ? -15.731 6.518 18.394 1.00 94.44 98 LEU A CA 1
ATOM 770 C C . LEU A 1 98 ? -14.578 6.165 19.342 1.00 94.44 98 LEU A C 1
ATOM 772 O O . LEU A 1 98 ? -14.361 6.847 20.346 1.00 94.44 98 LEU A O 1
ATOM 776 N N . VAL A 1 99 ? -13.833 5.109 19.029 1.00 93.75 99 VAL A N 1
ATOM 777 C CA . VAL A 1 99 ? -12.692 4.647 19.825 1.00 93.75 99 VAL A CA 1
ATOM 778 C C . VAL A 1 99 ? -11.428 4.577 18.984 1.00 93.75 99 VAL A C 1
ATOM 780 O O . VAL A 1 99 ? -11.467 4.498 17.760 1.00 93.75 99 VAL A O 1
ATOM 783 N N . GLN A 1 100 ? -10.278 4.620 19.655 1.00 93.75 100 GLN A N 1
ATOM 784 C CA . GLN A 1 100 ? -9.008 4.414 18.975 1.00 93.75 100 GLN A CA 1
ATOM 785 C C . GLN A 1 100 ? -8.859 2.951 18.557 1.00 93.75 100 GLN A C 1
ATOM 787 O O . GLN A 1 100 ? -9.048 2.032 19.358 1.00 93.75 100 GLN A O 1
ATOM 792 N N . SER A 1 101 ? -8.427 2.756 17.322 1.00 94.56 101 SER A N 1
ATOM 793 C CA . SER A 1 101 ? -7.981 1.480 16.787 1.00 94.56 101 SER A CA 1
ATOM 794 C C . SER A 1 101 ? -6.481 1.321 17.028 1.00 94.56 101 SER A C 1
ATOM 796 O O . SER A 1 101 ? -5.712 2.284 16.982 1.00 94.56 101 SER A O 1
ATOM 798 N N . CYS A 1 102 ? -6.048 0.085 17.272 1.00 96.19 102 CYS A N 1
ATOM 799 C CA . CYS A 1 102 ? -4.627 -0.244 17.310 1.00 96.19 102 CYS A CA 1
ATOM 800 C C . CYS A 1 102 ? -4.133 -0.520 15.892 1.00 96.19 102 CYS A C 1
ATOM 802 O O . CYS A 1 102 ? -4.676 -1.394 15.209 1.00 96.19 102 CYS A O 1
ATOM 804 N N . PHE A 1 103 ? -3.066 0.161 15.487 1.00 97.25 103 PHE A N 1
ATOM 805 C CA . PHE A 1 103 ? -2.340 -0.082 14.246 1.00 97.25 103 PHE A CA 1
ATOM 806 C C . PHE A 1 103 ? -0.927 -0.570 14.526 1.00 97.25 103 PHE A C 1
ATOM 808 O O . PHE A 1 103 ? -0.315 -0.205 15.531 1.00 97.25 103 PHE A O 1
ATOM 815 N N . ARG A 1 104 ? -0.399 -1.403 13.626 1.00 97.81 104 ARG A N 1
ATOM 816 C CA . ARG A 1 104 ? 1.020 -1.765 13.644 1.00 97.81 104 ARG A CA 1
ATOM 817 C C . ARG A 1 104 ? 1.853 -0.503 13.430 1.00 97.81 104 ARG A C 1
ATOM 819 O O . ARG A 1 104 ? 1.443 0.374 12.670 1.00 97.81 104 ARG A O 1
ATOM 826 N N . ALA A 1 105 ? 2.991 -0.420 14.098 1.00 98.38 105 ALA A N 1
ATOM 827 C CA . ALA A 1 105 ? 3.998 0.598 13.857 1.00 98.38 105 ALA A CA 1
ATOM 828 C C . ALA A 1 105 ? 5.313 -0.080 13.475 1.00 98.38 105 ALA A C 1
ATOM 830 O O . ALA A 1 105 ? 5.571 -1.217 13.881 1.00 98.38 105 ALA A O 1
ATOM 831 N N . TYR A 1 106 ? 6.108 0.627 12.687 1.00 98.44 106 TYR A N 1
ATOM 832 C CA . TYR A 1 106 ? 7.337 0.125 12.093 1.00 98.44 106 TYR A CA 1
ATOM 833 C C . TYR A 1 106 ? 8.458 1.144 12.267 1.00 98.44 106 TYR A C 1
ATOM 835 O O . TYR A 1 106 ? 8.203 2.352 12.317 1.00 98.44 106 TYR A O 1
ATOM 843 N N . ASP A 1 107 ? 9.698 0.668 12.293 1.00 98.31 107 ASP A N 1
ATOM 844 C CA . ASP A 1 107 ? 10.863 1.548 12.387 1.00 98.31 107 ASP A CA 1
ATOM 845 C C . ASP A 1 107 ? 11.130 2.235 11.043 1.00 98.31 107 ASP A C 1
ATOM 847 O O . ASP A 1 107 ? 11.634 3.359 10.989 1.00 98.31 107 ASP A O 1
ATOM 851 N N . THR A 1 108 ? 10.734 1.589 9.940 1.00 98.50 108 THR A N 1
ATOM 852 C CA . THR A 1 108 ? 10.900 2.119 8.584 1.00 98.50 108 THR A CA 1
ATOM 853 C C . THR A 1 108 ? 9.672 1.889 7.708 1.00 98.50 108 THR A C 1
ATOM 855 O O . THR A 1 108 ? 8.888 0.961 7.908 1.00 98.50 108 THR A O 1
ATOM 858 N N . VAL A 1 109 ? 9.532 2.701 6.657 1.00 98.50 109 VAL A N 1
ATOM 859 C CA . VAL A 1 109 ? 8.496 2.498 5.631 1.00 98.50 109 VAL A CA 1
ATOM 860 C C . VAL A 1 109 ? 8.665 1.147 4.931 1.00 98.50 109 VAL A C 1
ATOM 862 O O . VAL A 1 109 ? 7.670 0.487 4.632 1.00 98.50 109 VAL A O 1
ATOM 865 N N . VAL A 1 110 ? 9.910 0.699 4.729 1.00 98.69 110 VAL A N 1
ATOM 866 C CA . VAL A 1 110 ? 10.239 -0.593 4.104 1.00 98.69 110 VAL A CA 1
ATOM 867 C C . VAL A 1 110 ? 9.581 -1.752 4.847 1.00 98.69 110 VAL A C 1
ATOM 869 O O . VAL A 1 110 ? 8.955 -2.606 4.221 1.00 98.69 110 VAL A O 1
ATOM 872 N N . GLU A 1 111 ? 9.652 -1.757 6.177 1.00 98.69 111 GLU A N 1
ATOM 873 C CA . GLU A 1 111 ? 9.021 -2.792 7.002 1.00 98.69 111 GLU A CA 1
ATOM 874 C C . GLU A 1 111 ? 7.506 -2.860 6.796 1.00 98.69 111 GLU A C 1
ATOM 876 O O . GLU A 1 111 ? 6.951 -3.956 6.735 1.00 98.69 111 GLU A O 1
ATOM 881 N N . SER A 1 112 ? 6.836 -1.720 6.601 1.00 98.56 112 SER A N 1
ATOM 882 C CA . SER A 1 112 ? 5.396 -1.709 6.322 1.00 98.56 112 SER A CA 1
ATOM 883 C C . SER A 1 112 ? 5.043 -2.308 4.956 1.00 98.56 112 SER A C 1
ATOM 885 O O . SER A 1 112 ? 4.039 -3.011 4.838 1.00 98.56 112 SER A O 1
ATOM 887 N N . TYR A 1 113 ? 5.882 -2.094 3.933 1.00 98.75 113 TYR A N 1
ATOM 888 C CA . TYR A 1 113 ? 5.720 -2.717 2.613 1.00 98.75 113 TYR A CA 1
ATOM 889 C C . TYR A 1 113 ? 5.906 -4.231 2.705 1.00 98.75 113 TYR A C 1
ATOM 891 O O . TYR A 1 113 ? 5.056 -4.990 2.233 1.00 98.75 113 TYR A O 1
ATOM 899 N N . VAL A 1 114 ? 6.973 -4.667 3.379 1.00 98.62 114 VAL A N 1
ATOM 900 C CA . VAL A 1 114 ? 7.273 -6.087 3.588 1.00 98.62 114 VAL A CA 1
ATOM 901 C C . VAL A 1 114 ? 6.153 -6.776 4.366 1.00 98.62 114 VAL A C 1
ATOM 903 O O . VAL A 1 114 ? 5.699 -7.853 3.967 1.00 98.62 11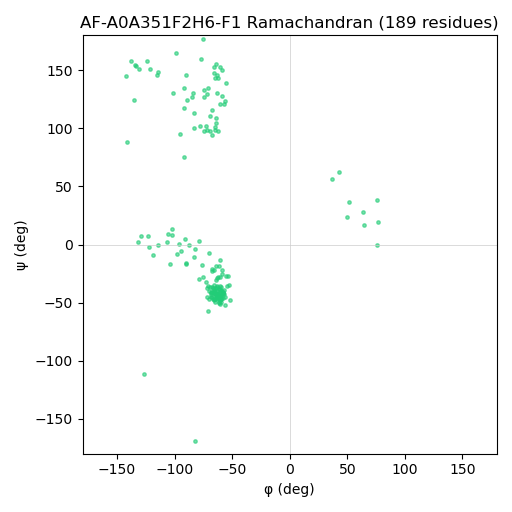4 VAL A O 1
ATOM 906 N N . ASP A 1 115 ? 5.675 -6.162 5.449 1.00 97.88 115 ASP A N 1
ATOM 907 C CA . ASP A 1 115 ? 4.602 -6.707 6.280 1.00 97.88 115 ASP A CA 1
ATOM 908 C C . ASP A 1 115 ? 3.269 -6.768 5.526 1.00 97.88 115 ASP A C 1
ATOM 910 O O . ASP A 1 115 ? 2.578 -7.784 5.591 1.00 97.88 115 ASP A O 1
ATOM 914 N N . ARG A 1 116 ? 2.935 -5.750 4.720 1.00 97.81 116 ARG A N 1
ATOM 915 C CA . ARG A 1 116 ? 1.758 -5.791 3.837 1.00 97.81 116 ARG A CA 1
ATOM 916 C C . ARG A 1 116 ? 1.837 -6.949 2.845 1.00 97.81 116 ARG A C 1
ATOM 918 O O . ARG A 1 116 ? 0.866 -7.694 2.695 1.00 97.81 116 ARG A O 1
ATOM 925 N N . SER A 1 117 ? 2.978 -7.139 2.190 1.00 98.31 117 SER A N 1
ATOM 926 C CA . SER A 1 117 ? 3.168 -8.248 1.250 1.00 98.31 117 SER A CA 1
ATOM 927 C C . SER A 1 117 ? 3.055 -9.604 1.949 1.00 98.31 117 SER A C 1
ATOM 929 O O . SER A 1 117 ? 2.373 -10.506 1.461 1.00 98.31 117 SER A O 1
ATOM 931 N N . ASN A 1 118 ? 3.665 -9.742 3.129 1.00 97.12 118 ASN A N 1
ATOM 932 C CA . ASN A 1 118 ? 3.598 -10.963 3.931 1.00 97.12 118 ASN A CA 1
ATOM 933 C C . ASN A 1 118 ? 2.174 -11.237 4.433 1.00 97.12 118 ASN A C 1
ATOM 935 O O . ASN A 1 118 ? 1.733 -12.386 4.443 1.00 97.12 118 ASN A O 1
ATOM 939 N N . PHE A 1 119 ? 1.431 -10.199 4.814 1.00 94.75 119 PHE A N 1
ATOM 940 C CA . PHE A 1 119 ? 0.035 -10.306 5.226 1.00 94.75 119 PHE A CA 1
ATOM 941 C C . PHE A 1 119 ? -0.842 -10.862 4.101 1.00 94.75 119 PHE A C 1
ATOM 943 O O . PHE A 1 119 ? -1.619 -11.786 4.340 1.00 94.75 119 PHE A O 1
ATOM 950 N N . LEU A 1 120 ? -0.687 -10.357 2.872 1.00 96.44 120 LEU A N 1
ATOM 951 C CA . LEU A 1 120 ? -1.433 -10.875 1.724 1.00 96.44 120 LEU A CA 1
ATOM 952 C C . LEU A 1 120 ? -1.010 -12.307 1.376 1.00 96.44 120 LEU A C 1
ATOM 954 O O . LEU A 1 120 ? -1.872 -13.160 1.203 1.00 96.44 120 LEU A O 1
ATOM 958 N N . ARG A 1 121 ? 0.299 -12.590 1.351 1.00 96.44 121 ARG A N 1
ATOM 959 C CA . ARG A 1 121 ? 0.865 -13.925 1.073 1.00 96.44 121 ARG A CA 1
ATOM 960 C C . ARG A 1 121 ? 0.440 -15.006 2.074 1.00 96.44 121 ARG A C 1
ATOM 962 O O . ARG A 1 121 ? 0.249 -16.149 1.683 1.00 96.44 121 ARG A O 1
ATOM 969 N N . SER A 1 122 ? 0.374 -14.678 3.365 1.00 94.00 122 SER A N 1
ATOM 970 C CA . SER A 1 122 ? 0.161 -15.663 4.445 1.00 94.00 122 SER A CA 1
ATOM 971 C C . SER A 1 122 ? -1.307 -15.902 4.792 1.00 94.00 122 SER A C 1
ATOM 973 O O . SER A 1 122 ? -1.642 -16.875 5.468 1.00 94.00 122 SER A O 1
ATOM 975 N N . SER A 1 123 ? -2.197 -15.015 4.357 1.00 93.38 123 SER A N 1
ATOM 976 C CA . SER A 1 123 ? -3.612 -15.074 4.691 1.00 93.38 123 SER A CA 1
ATOM 977 C C . SER A 1 123 ? -4.386 -15.862 3.638 1.00 93.38 123 SER A C 1
ATOM 979 O O . SER A 1 123 ? -4.532 -15.420 2.499 1.00 93.38 123 SER A O 1
ATOM 981 N N . SER A 1 124 ? -4.986 -16.983 4.053 1.00 95.50 124 SER A N 1
ATOM 982 C CA . SER A 1 124 ? -5.809 -17.841 3.183 1.00 95.50 124 SER A CA 1
ATOM 983 C C . SER A 1 124 ? -6.938 -17.094 2.465 1.00 95.50 124 SER A C 1
ATOM 985 O O . SER A 1 124 ? -7.323 -17.474 1.362 1.00 95.50 124 SER A O 1
ATOM 987 N N . ARG A 1 125 ? -7.415 -15.990 3.055 1.00 96.38 125 ARG A N 1
ATOM 988 C CA . ARG A 1 125 ? -8.392 -15.058 2.471 1.00 96.38 125 ARG A CA 1
ATOM 989 C C . ARG A 1 125 ? -7.985 -14.549 1.085 1.00 96.38 125 ARG A C 1
ATOM 991 O O . ARG A 1 125 ? -8.862 -14.315 0.263 1.00 96.38 125 ARG A O 1
ATOM 998 N N . TYR A 1 126 ? -6.688 -14.354 0.842 1.00 97.31 126 TYR A N 1
ATOM 999 C CA . TYR A 1 126 ? -6.163 -13.732 -0.376 1.00 97.31 126 TYR A CA 1
ATOM 1000 C C . TYR A 1 126 ? -5.497 -14.730 -1.331 1.00 97.31 126 TYR A C 1
ATOM 1002 O O . TYR A 1 126 ? -5.018 -14.322 -2.385 1.00 97.31 126 TYR A O 1
ATOM 1010 N N . ASN A 1 127 ? -5.490 -16.032 -1.016 1.00 96.81 127 ASN A N 1
ATOM 1011 C CA . ASN A 1 127 ? -4.802 -17.052 -1.820 1.00 96.81 127 ASN A CA 1
ATOM 1012 C C . ASN A 1 127 ? -5.224 -17.055 -3.297 1.00 96.81 127 ASN A C 1
ATOM 1014 O O . ASN A 1 127 ? -4.388 -17.275 -4.170 1.00 96.81 127 ASN A O 1
ATOM 1018 N N . ALA A 1 128 ? -6.504 -16.787 -3.577 1.00 97.56 128 ALA A N 1
ATOM 1019 C CA . ALA A 1 128 ? -7.030 -16.744 -4.940 1.00 97.56 128 ALA A CA 1
ATOM 1020 C C . ALA A 1 128 ? -6.376 -15.650 -5.804 1.00 97.56 128 ALA A C 1
ATOM 1022 O O . ALA A 1 128 ? -6.262 -15.830 -7.012 1.00 97.56 128 ALA A O 1
ATOM 1023 N N . LEU A 1 129 ? -5.887 -14.556 -5.201 1.00 98.31 129 LEU A N 1
ATOM 1024 C CA . LEU A 1 129 ? -5.197 -13.487 -5.932 1.00 98.31 129 LEU A CA 1
ATOM 1025 C C . LEU A 1 129 ? -3.912 -13.981 -6.589 1.00 98.31 129 LEU A C 1
ATOM 1027 O O . LEU A 1 129 ? -3.590 -13.584 -7.699 1.00 98.31 129 LEU A O 1
ATOM 1031 N N . PHE A 1 130 ? -3.210 -14.903 -5.935 1.00 97.75 130 PHE A N 1
ATOM 1032 C CA . PHE A 1 130 ? -1.951 -15.454 -6.431 1.00 97.75 130 PHE A CA 1
ATOM 1033 C C . PHE A 1 130 ? -2.140 -16.521 -7.521 1.00 97.75 130 PHE A C 1
ATOM 1035 O O . PHE A 1 130 ? -1.161 -17.118 -7.956 1.00 97.75 130 PHE A O 1
ATOM 1042 N N . GLN A 1 131 ? -3.383 -16.783 -7.942 1.00 97.25 131 GLN A N 1
ATOM 1043 C CA . GLN A 1 131 ? -3.702 -17.570 -9.140 1.00 97.25 131 GLN A CA 1
ATOM 1044 C C . GLN A 1 131 ? -3.998 -16.680 -10.356 1.00 97.25 131 GLN A C 1
ATOM 1046 O O . GLN A 1 131 ? -4.172 -17.191 -11.460 1.00 97.25 131 GLN A O 1
ATOM 1051 N N . LEU A 1 132 ? -4.096 -15.362 -10.156 1.00 97.56 132 LEU A N 1
ATOM 1052 C CA . LEU A 1 132 ? -4.284 -14.396 -11.231 1.00 97.56 132 LEU A CA 1
ATOM 1053 C C . LEU A 1 132 ? -2.967 -14.164 -11.971 1.00 97.56 132 LEU A C 1
ATOM 1055 O O . LEU A 1 132 ? -1.882 -14.367 -11.424 1.00 97.56 132 LEU A O 1
ATOM 1059 N N . ASP A 1 133 ? -3.071 -13.659 -13.199 1.00 96.06 133 ASP A N 1
ATOM 1060 C CA . ASP A 1 133 ? -1.918 -13.088 -13.885 1.00 96.06 133 ASP A CA 1
ATOM 1061 C C . ASP A 1 133 ? -1.357 -11.922 -13.049 1.00 96.06 133 ASP A C 1
ATOM 1063 O O . ASP A 1 133 ? -2.085 -11.009 -12.647 1.00 96.06 133 ASP A O 1
ATOM 1067 N N . MET A 1 134 ? -0.053 -11.960 -12.770 1.00 92.69 134 MET A N 1
ATOM 1068 C CA . MET A 1 134 ? 0.653 -10.918 -12.022 1.00 92.69 134 MET A CA 1
ATOM 1069 C C . MET A 1 134 ? 0.657 -9.573 -12.767 1.00 92.69 134 MET A C 1
ATOM 1071 O O . MET A 1 134 ? 0.845 -8.538 -12.143 1.00 92.69 134 MET A O 1
ATOM 1075 N N . ASN A 1 135 ? 0.404 -9.553 -14.074 1.00 90.75 135 ASN A N 1
ATOM 1076 C CA . ASN A 1 135 ? 0.321 -8.315 -14.849 1.00 90.75 135 ASN A CA 1
ATOM 1077 C C . ASN A 1 135 ? -1.117 -7.782 -14.993 1.00 90.75 135 ASN A C 1
ATOM 1079 O O . ASN A 1 135 ? -1.316 -6.678 -15.507 1.00 90.75 135 ASN A O 1
ATOM 1083 N N . ASP A 1 136 ? -2.135 -8.513 -14.522 1.00 97.94 136 ASP A N 1
ATOM 1084 C CA . ASP A 1 136 ? -3.530 -8.059 -14.570 1.00 97.94 136 ASP A CA 1
ATOM 1085 C C . ASP A 1 136 ? -3.927 -7.306 -13.294 1.00 97.94 136 ASP A C 1
ATOM 1087 O O . ASP A 1 136 ? -4.680 -7.783 -12.437 1.00 97.94 136 ASP A O 1
ATOM 1091 N N . TYR A 1 137 ? -3.459 -6.063 -13.183 1.00 98.50 137 TYR A N 1
ATOM 1092 C CA . TYR A 1 137 ? -3.816 -5.204 -12.056 1.00 98.50 137 TYR A CA 1
ATOM 1093 C C . TYR A 1 137 ? -5.335 -4.957 -11.930 1.00 98.50 137 TYR A C 1
ATOM 1095 O O . TYR A 1 137 ? -5.812 -4.620 -10.845 1.00 98.50 137 TYR A O 1
ATOM 1103 N N . ASN A 1 138 ? -6.129 -5.117 -13.000 1.00 98.69 138 ASN A N 1
ATOM 1104 C CA . ASN A 1 138 ? -7.582 -4.952 -12.904 1.00 98.69 138 ASN A CA 1
ATOM 1105 C C . ASN A 1 138 ? -8.201 -6.130 -12.148 1.00 98.69 138 ASN A C 1
ATOM 1107 O O . ASN A 1 138 ? -9.034 -5.911 -11.264 1.00 98.69 138 ASN A O 1
ATOM 1111 N N . ALA A 1 139 ? -7.789 -7.360 -12.469 1.00 98.69 139 ALA A N 1
ATOM 1112 C CA . ALA A 1 139 ? -8.215 -8.550 -11.741 1.00 98.69 139 ALA A CA 1
ATOM 1113 C C . ALA A 1 139 ? -7.744 -8.508 -10.283 1.00 98.69 139 ALA A C 1
ATOM 1115 O O . ALA A 1 139 ? -8.541 -8.769 -9.382 1.00 98.69 139 ALA A O 1
ATOM 1116 N N . TRP A 1 140 ? -6.501 -8.086 -10.031 1.00 98.75 140 TRP A N 1
ATOM 1117 C CA . TRP A 1 140 ? -5.983 -7.931 -8.670 1.00 98.75 140 TRP A CA 1
ATOM 1118 C C . TRP A 1 140 ? -6.770 -6.911 -7.841 1.00 98.75 140 TRP A C 1
ATOM 1120 O O . TRP A 1 140 ? -7.144 -7.208 -6.708 1.00 98.75 140 TRP A O 1
ATOM 1130 N N . ALA A 1 141 ? -7.057 -5.723 -8.383 1.00 98.75 141 ALA A N 1
ATOM 1131 C CA . ALA A 1 141 ? -7.808 -4.692 -7.663 1.00 98.75 141 ALA A CA 1
ATOM 1132 C C . ALA A 1 141 ? -9.239 -5.146 -7.322 1.00 98.75 141 ALA A C 1
ATOM 1134 O O . ALA A 1 141 ? -9.711 -4.917 -6.206 1.00 98.75 141 ALA A O 1
ATOM 1135 N N . LYS A 1 142 ? -9.913 -5.824 -8.262 1.00 98.69 142 LYS A N 1
ATOM 1136 C CA . LYS A 1 142 ? -11.242 -6.416 -8.041 1.00 98.69 142 LYS A CA 1
ATOM 1137 C C . LYS A 1 142 ? -11.189 -7.533 -7.004 1.00 98.69 142 LYS A C 1
ATOM 1139 O O . LYS A 1 142 ? -11.917 -7.479 -6.021 1.00 98.69 142 LYS A O 1
ATOM 1144 N N . GLY A 1 143 ? -10.255 -8.468 -7.153 1.00 98.38 143 GLY A N 1
ATOM 1145 C CA . GLY A 1 143 ? -10.082 -9.567 -6.213 1.00 98.38 143 GLY A CA 1
ATOM 1146 C C . GLY A 1 143 ? -9.761 -9.084 -4.797 1.00 98.38 143 GLY A C 1
ATOM 1147 O O . GLY A 1 143 ? -10.296 -9.621 -3.836 1.00 98.38 143 GLY A O 1
ATOM 1148 N N . LEU A 1 144 ? -8.932 -8.044 -4.634 1.00 98.19 144 LEU A N 1
ATOM 1149 C CA . LEU A 1 144 ? -8.666 -7.443 -3.320 1.00 98.19 144 LEU A CA 1
ATOM 1150 C C . LEU A 1 144 ? -9.955 -6.944 -2.660 1.00 98.19 144 LEU A C 1
ATOM 1152 O O . LEU A 1 144 ? -10.154 -7.150 -1.458 1.00 98.19 144 LEU A O 1
ATOM 1156 N N . LYS A 1 145 ? -10.841 -6.311 -3.439 1.00 97.50 145 LYS A N 1
ATOM 1157 C CA . LYS A 1 145 ? -12.151 -5.889 -2.948 1.00 97.50 145 LYS A CA 1
ATOM 1158 C C . LYS A 1 145 ? -13.029 -7.091 -2.589 1.00 97.50 145 LYS A C 1
ATOM 1160 O O . LYS A 1 145 ? -13.583 -7.103 -1.492 1.00 97.50 145 LYS A O 1
ATOM 1165 N N . ASP A 1 146 ? -13.106 -8.095 -3.456 1.00 97.62 146 ASP A N 1
ATOM 1166 C CA . ASP A 1 146 ? -13.931 -9.295 -3.257 1.00 97.62 146 ASP A CA 1
ATOM 1167 C C . ASP A 1 146 ? -13.477 -10.115 -2.038 1.00 97.62 146 ASP A C 1
ATOM 1169 O O . ASP A 1 146 ? -14.295 -10.604 -1.260 1.00 97.62 146 ASP A O 1
ATOM 1173 N N . CYS A 1 147 ? -12.166 -10.184 -1.795 1.00 96.62 147 CYS A N 1
ATOM 1174 C CA . CYS A 1 147 ? -11.574 -10.778 -0.597 1.00 96.62 147 CYS A CA 1
ATOM 1175 C C . CYS A 1 147 ? -11.820 -9.950 0.679 1.00 96.62 147 CYS A C 1
ATOM 1177 O O . CYS A 1 147 ? -11.468 -10.397 1.773 1.00 96.62 147 CYS A O 1
ATOM 1179 N N . GLY A 1 148 ? -12.391 -8.747 0.576 1.00 94.12 148 GLY A N 1
ATOM 1180 C CA . GLY A 1 148 ? -12.705 -7.889 1.715 1.00 94.12 148 GLY A CA 1
ATOM 1181 C C . GLY A 1 148 ? -11.487 -7.186 2.311 1.00 94.12 148 GLY A C 1
ATOM 1182 O O . GLY A 1 148 ? -11.394 -7.083 3.536 1.00 94.12 148 GLY A O 1
ATOM 1183 N N . TYR A 1 149 ? -10.546 -6.729 1.473 1.00 92.94 149 TYR A N 1
ATOM 1184 C CA . TYR A 1 149 ? -9.430 -5.890 1.929 1.00 92.94 149 TYR A CA 1
ATOM 1185 C C . TYR A 1 149 ? -9.932 -4.557 2.510 1.00 92.94 149 TYR A C 1
ATOM 1187 O O . TYR A 1 149 ? -9.505 -4.163 3.590 1.00 92.94 149 TYR A O 1
ATOM 1195 N N . ALA A 1 150 ? -10.886 -3.909 1.829 1.00 89.25 150 ALA A N 1
ATOM 1196 C CA . ALA A 1 150 ? -11.517 -2.662 2.262 1.00 89.25 150 ALA A CA 1
ATOM 1197 C C . ALA A 1 150 ? -13.050 -2.736 2.190 1.00 89.25 150 ALA A C 1
ATOM 1199 O O . ALA A 1 150 ? -13.629 -3.434 1.348 1.00 89.25 150 ALA A O 1
ATOM 1200 N N . THR A 1 151 ? -13.721 -1.974 3.053 1.00 88.44 151 THR A N 1
ATOM 1201 C CA . THR A 1 151 ? -15.188 -1.877 3.109 1.00 88.44 151 THR A CA 1
ATOM 1202 C C . THR A 1 151 ? -15.760 -0.964 2.021 1.00 88.44 151 THR A C 1
ATOM 1204 O O . THR A 1 151 ? -16.834 -1.277 1.508 1.00 88.44 151 THR A O 1
ATOM 1207 N N . ASP A 1 152 ? -15.027 0.064 1.565 1.00 93.25 152 ASP A N 1
ATOM 1208 C CA . ASP A 1 152 ? -15.464 0.975 0.487 1.00 93.25 152 ASP A CA 1
ATOM 1209 C C . ASP A 1 152 ? -15.807 0.190 -0.790 1.00 93.25 152 ASP A C 1
ATOM 1211 O O . ASP A 1 152 ? -14.994 -0.583 -1.307 1.00 93.25 152 ASP A O 1
ATOM 1215 N N . ALA A 1 153 ? -17.032 0.352 -1.295 1.00 95.31 153 ALA A N 1
ATOM 1216 C CA . ALA A 1 153 ? -17.513 -0.302 -2.510 1.00 95.31 153 ALA A CA 1
ATOM 1217 C C . ALA A 1 153 ? -16.684 0.067 -3.754 1.00 95.31 153 ALA A C 1
ATOM 1219 O O . ALA A 1 153 ? -16.555 -0.745 -4.664 1.00 95.31 153 ALA A O 1
ATOM 1220 N N . ARG A 1 154 ? -16.071 1.255 -3.767 1.00 97.62 154 ARG A N 1
ATOM 1221 C CA . ARG A 1 154 ? -15.282 1.787 -4.887 1.00 97.62 154 ARG A CA 1
ATOM 1222 C C . ARG A 1 154 ? -13.802 1.432 -4.806 1.00 97.62 154 ARG A C 1
ATOM 1224 O O . ARG A 1 154 ? -13.028 1.903 -5.630 1.00 97.62 154 ARG A O 1
ATOM 1231 N N . TYR A 1 155 ? -13.380 0.619 -3.836 1.00 98.00 155 TYR A N 1
ATOM 1232 C CA . TYR A 1 155 ? -11.959 0.349 -3.598 1.00 98.00 155 TYR A CA 1
ATOM 1233 C C . TYR A 1 155 ? -11.203 -0.091 -4.861 1.00 98.00 155 TYR A C 1
ATOM 1235 O O . TYR A 1 155 ? -10.166 0.475 -5.200 1.00 98.00 155 TYR A O 1
ATOM 1243 N N . ALA A 1 156 ? -11.761 -1.047 -5.608 1.00 98.62 156 ALA A N 1
ATOM 1244 C CA . ALA A 1 156 ? -11.156 -1.521 -6.850 1.00 98.62 156 ALA A CA 1
ATOM 1245 C C . ALA A 1 156 ? -11.030 -0.398 -7.897 1.00 98.62 156 ALA A C 1
ATOM 1247 O O . ALA A 1 156 ? -9.988 -0.258 -8.536 1.00 98.62 156 ALA A O 1
ATOM 1248 N N . GLU A 1 157 ? -12.066 0.431 -8.045 1.00 98.75 157 GLU A N 1
ATOM 1249 C CA . GLU A 1 157 ? -12.087 1.565 -8.977 1.00 98.75 157 GLU A CA 1
ATOM 1250 C C . GLU A 1 157 ? -11.060 2.631 -8.595 1.00 98.75 157 GLU A C 1
ATOM 1252 O O . GLU A 1 157 ? -10.375 3.163 -9.468 1.00 98.75 157 GLU A O 1
ATOM 1257 N N . ILE A 1 158 ? -10.907 2.902 -7.296 1.00 98.69 158 ILE A N 1
ATOM 1258 C CA . ILE A 1 158 ? -9.903 3.826 -6.764 1.00 98.69 158 ILE A CA 1
ATOM 1259 C C . ILE A 1 158 ? -8.501 3.341 -7.136 1.00 98.69 158 ILE A C 1
ATOM 1261 O O . ILE A 1 158 ? -7.727 4.110 -7.708 1.00 98.69 158 ILE A O 1
ATOM 1265 N N . LEU A 1 159 ? -8.179 2.069 -6.868 1.00 98.81 159 LEU A N 1
ATOM 1266 C CA . LEU A 1 159 ? -6.864 1.518 -7.200 1.00 98.81 159 LEU A CA 1
ATOM 1267 C C . LEU A 1 159 ? -6.604 1.563 -8.708 1.00 98.81 159 LEU A C 1
ATOM 1269 O O . LEU A 1 159 ? -5.585 2.099 -9.134 1.00 98.81 159 LEU A O 1
ATOM 1273 N N . ILE A 1 160 ? -7.544 1.081 -9.526 1.00 98.88 160 ILE A N 1
ATOM 1274 C CA . ILE A 1 160 ? -7.431 1.110 -10.993 1.00 98.88 160 ILE A CA 1
ATOM 1275 C C . ILE A 1 160 ? -7.247 2.549 -11.500 1.00 98.88 160 ILE A C 1
ATOM 1277 O O . ILE A 1 160 ? -6.435 2.795 -12.395 1.00 98.88 160 ILE A O 1
ATOM 1281 N N . GLY A 1 161 ? -7.972 3.508 -10.922 1.00 98.81 161 GLY A N 1
ATOM 1282 C CA . GLY A 1 161 ? -7.862 4.926 -11.245 1.00 98.81 161 GLY A CA 1
ATOM 1283 C C . GLY A 1 161 ? -6.474 5.490 -10.943 1.00 98.81 161 GLY A C 1
ATOM 1284 O O . GLY A 1 161 ? -5.887 6.142 -11.805 1.00 98.81 161 GLY A O 1
ATOM 1285 N N . LEU A 1 162 ? -5.916 5.197 -9.764 1.00 98.81 162 LEU A N 1
ATOM 1286 C CA . LEU A 1 162 ? -4.557 5.605 -9.389 1.00 98.81 162 LEU A CA 1
ATOM 1287 C C . LEU A 1 162 ? -3.502 4.966 -10.301 1.00 98.81 162 LEU A C 1
ATOM 1289 O O . LEU A 1 162 ? -2.607 5.666 -10.778 1.00 98.81 162 LEU A O 1
ATOM 1293 N N . ILE A 1 163 ? -3.640 3.668 -10.595 1.00 98.88 163 ILE A N 1
ATOM 1294 C CA . ILE A 1 163 ? -2.732 2.931 -11.485 1.00 98.88 163 ILE A CA 1
ATOM 1295 C C . ILE A 1 163 ? -2.691 3.570 -12.867 1.00 98.88 163 ILE A C 1
ATOM 1297 O O . ILE A 1 163 ? -1.610 3.804 -13.404 1.00 98.88 163 ILE A O 1
ATOM 1301 N N . LYS A 1 164 ? -3.854 3.901 -13.435 1.00 98.75 164 LYS A N 1
ATOM 1302 C CA . LYS A 1 164 ? -3.936 4.551 -14.747 1.00 98.75 164 LYS A CA 1
ATOM 1303 C C . LYS A 1 164 ? -3.431 5.991 -14.703 1.00 98.75 164 LYS A C 1
ATOM 1305 O O . LYS A 1 164 ? -2.626 6.365 -15.551 1.00 98.75 164 LYS A O 1
ATOM 1310 N N . LYS A 1 165 ? -3.863 6.784 -13.715 1.00 98.25 165 LYS A N 1
ATOM 1311 C CA . LYS A 1 165 ? -3.519 8.212 -13.603 1.00 98.25 165 LYS A CA 1
ATOM 1312 C C . LYS A 1 165 ? -2.010 8.434 -13.503 1.00 98.25 165 LYS A C 1
ATOM 1314 O O . LYS A 1 165 ? -1.489 9.312 -14.182 1.00 98.25 165 LYS A O 1
ATOM 1319 N N . TYR A 1 166 ? -1.319 7.637 -12.689 1.00 98.44 166 TYR A N 1
ATOM 1320 C CA . TYR A 1 166 ? 0.127 7.764 -12.468 1.00 98.44 166 TYR A CA 1
ATOM 1321 C C . TYR A 1 166 ? 0.950 6.723 -13.235 1.00 98.44 166 TYR A C 1
ATOM 1323 O O . TYR A 1 166 ? 2.130 6.554 -12.946 1.00 98.44 166 TYR A O 1
ATOM 1331 N N . ARG A 1 167 ? 0.332 6.026 -14.202 1.00 98.38 167 ARG A N 1
ATOM 1332 C CA . ARG A 1 167 ? 0.972 5.018 -15.068 1.00 98.38 167 ARG A CA 1
ATOM 1333 C C . ARG A 1 167 ? 1.746 3.945 -14.294 1.00 98.38 167 ARG A C 1
ATOM 1335 O O . ARG A 1 167 ? 2.781 3.461 -14.735 1.00 98.38 167 ARG A O 1
ATOM 1342 N N . LEU A 1 168 ? 1.225 3.536 -13.138 1.00 98.81 168 LEU A N 1
ATOM 1343 C CA . LEU A 1 168 ? 1.911 2.602 -12.238 1.00 98.81 168 LEU A CA 1
ATOM 1344 C C . LEU A 1 168 ? 2.074 1.203 -12.848 1.00 98.81 168 LEU A C 1
ATOM 1346 O O . LEU A 1 168 ? 2.960 0.465 -12.435 1.00 98.81 168 LEU A O 1
ATOM 1350 N N . TYR A 1 169 ? 1.243 0.853 -13.835 1.00 98.44 169 TYR A N 1
ATOM 1351 C CA . TYR A 1 169 ? 1.317 -0.412 -14.576 1.00 98.44 169 TYR A CA 1
ATOM 1352 C C . TYR A 1 169 ? 2.638 -0.588 -15.343 1.00 98.44 169 TYR A C 1
ATOM 1354 O O . TYR A 1 169 ? 2.989 -1.701 -15.722 1.00 98.44 169 TYR A O 1
ATOM 1362 N N . GLU A 1 170 ? 3.392 0.489 -15.584 1.00 97.75 170 GLU A N 1
ATOM 1363 C CA . GLU A 1 170 ? 4.719 0.394 -16.203 1.00 97.75 170 GLU A CA 1
ATOM 1364 C C . GLU A 1 170 ? 5.704 -0.371 -15.316 1.00 97.75 170 GLU A C 1
ATOM 1366 O O . GLU A 1 170 ? 6.579 -1.069 -15.825 1.00 97.75 170 GLU A O 1
ATOM 1371 N N . TYR A 1 171 ? 5.526 -0.300 -13.994 1.00 98.25 171 TYR A N 1
ATOM 1372 C CA . TYR A 1 171 ? 6.393 -0.980 -13.037 1.00 98.25 171 TYR A CA 1
ATOM 1373 C C . TYR A 1 171 ? 6.135 -2.485 -12.943 1.00 98.25 171 TYR A C 1
ATOM 1375 O O . TYR A 1 171 ? 7.020 -3.209 -12.495 1.00 98.25 171 TYR A O 1
ATOM 1383 N N . ASP A 1 172 ? 4.981 -2.973 -13.410 1.00 98.19 172 ASP A N 1
ATOM 1384 C CA . ASP A 1 172 ? 4.672 -4.410 -13.407 1.00 98.19 172 ASP A CA 1
ATOM 1385 C C . ASP A 1 172 ? 5.573 -5.193 -14.380 1.00 98.19 172 ASP A C 1
ATOM 1387 O O . ASP A 1 172 ? 5.832 -6.377 -14.192 1.00 98.19 172 ASP A O 1
ATOM 1391 N N . ASN A 1 173 ? 6.123 -4.505 -15.386 1.00 95.44 173 ASN A N 1
ATOM 1392 C CA . ASN A 1 173 ? 7.038 -5.070 -16.379 1.00 95.44 173 ASN A CA 1
ATOM 1393 C C . ASN A 1 173 ? 8.501 -4.647 -16.153 1.00 95.44 173 ASN A C 1
ATOM 1395 O O . ASN A 1 173 ? 9.347 -4.862 -17.023 1.00 95.44 173 ASN A O 1
ATOM 1399 N N . ALA A 1 174 ? 8.811 -4.003 -15.023 1.00 95.44 174 ALA A N 1
ATOM 1400 C CA . ALA A 1 174 ? 10.172 -3.580 -14.716 1.00 95.44 174 ALA A CA 1
ATOM 1401 C C . ALA A 1 174 ? 11.105 -4.791 -14.586 1.00 95.44 174 ALA A C 1
ATOM 1403 O O . ALA A 1 174 ? 10.698 -5.842 -14.095 1.00 95.44 174 ALA A O 1
ATOM 1404 N N . ALA A 1 175 ? 12.365 -4.639 -14.997 1.00 94.44 175 ALA A N 1
ATOM 1405 C CA . ALA A 1 175 ? 13.360 -5.702 -14.903 1.00 94.44 175 ALA A CA 1
ATOM 1406 C C . ALA A 1 175 ? 13.564 -6.174 -13.453 1.00 94.44 175 ALA A C 1
ATOM 1408 O O . ALA A 1 175 ? 13.400 -5.410 -12.499 1.00 94.44 175 ALA A O 1
ATOM 1409 N N . ASN A 1 176 ? 13.929 -7.447 -13.289 1.00 93.69 176 ASN A N 1
ATOM 1410 C CA . ASN A 1 176 ? 14.156 -8.027 -11.973 1.00 93.69 176 ASN A CA 1
ATOM 1411 C C . ASN A 1 176 ? 15.401 -7.398 -11.323 1.00 93.69 176 ASN A C 1
ATOM 1413 O O . ASN A 1 176 ? 16.512 -7.625 -11.814 1.00 93.69 176 ASN A O 1
ATOM 1417 N N . PRO A 1 177 ? 15.258 -6.665 -10.201 1.00 92.62 177 PRO A N 1
ATOM 1418 C CA . PRO A 1 177 ? 16.373 -5.945 -9.593 1.00 92.62 177 PRO A CA 1
ATOM 1419 C C . PRO A 1 177 ? 17.486 -6.889 -9.119 1.00 92.62 177 PRO A C 1
ATOM 1421 O O . PRO A 1 177 ? 18.660 -6.526 -9.145 1.00 92.62 177 PRO A O 1
ATOM 1424 N N . TRP A 1 178 ? 17.146 -8.128 -8.749 1.00 90.25 178 TRP A N 1
ATOM 1425 C CA . TRP A 1 178 ? 18.127 -9.133 -8.340 1.00 90.25 178 TRP A CA 1
ATOM 1426 C C . TRP A 1 178 ? 18.945 -9.652 -9.522 1.00 90.25 178 TRP A C 1
ATOM 1428 O O . TRP A 1 178 ? 20.146 -9.865 -9.385 1.00 90.25 178 TRP A O 1
ATOM 1438 N N . GLN A 1 179 ? 18.318 -9.820 -10.689 1.00 91.44 179 GLN A N 1
ATOM 1439 C CA . GLN A 1 179 ? 19.031 -10.204 -11.910 1.00 91.44 179 GLN A CA 1
ATOM 1440 C C . GLN A 1 179 ? 19.940 -9.071 -12.389 1.00 91.44 179 GLN A C 1
ATOM 1442 O O . GLN A 1 179 ? 21.109 -9.317 -12.667 1.00 91.44 179 GLN A O 1
ATOM 1447 N N . MET A 1 180 ? 19.450 -7.827 -12.371 1.00 91.12 180 MET A N 1
ATOM 1448 C CA . MET A 1 180 ? 20.256 -6.652 -12.718 1.00 91.12 180 MET A CA 1
ATOM 1449 C C . MET A 1 180 ? 21.498 -6.520 -11.828 1.00 91.12 180 MET A C 1
ATOM 1451 O O . MET A 1 180 ? 22.582 -6.230 -12.327 1.00 91.12 180 MET A O 1
ATOM 1455 N N . LEU A 1 181 ? 21.368 -6.763 -10.518 1.00 90.44 181 LEU A N 1
ATOM 1456 C CA . LEU A 1 181 ? 22.507 -6.744 -9.597 1.00 90.44 181 LEU A CA 1
ATOM 1457 C C . LEU A 1 181 ? 23.541 -7.825 -9.947 1.00 90.44 181 LEU A C 1
ATOM 1459 O O . LEU A 1 181 ? 24.738 -7.549 -9.963 1.00 90.44 181 LEU A O 1
ATOM 1463 N N . ILE A 1 182 ? 23.090 -9.046 -10.248 1.00 91.25 182 ILE A N 1
ATOM 1464 C CA . ILE A 1 182 ? 23.975 -10.152 -10.643 1.00 91.25 182 ILE A CA 1
ATOM 1465 C C . ILE A 1 182 ? 24.720 -9.810 -11.940 1.00 91.25 182 ILE A C 1
ATOM 1467 O O . ILE A 1 182 ? 25.931 -10.009 -12.022 1.00 91.25 182 ILE A O 1
ATOM 1471 N N . GLU A 1 183 ? 24.025 -9.265 -12.937 1.00 92.69 183 GLU A N 1
ATOM 1472 C CA . GLU A 1 183 ? 24.624 -8.839 -14.205 1.00 92.69 183 GLU A CA 1
ATOM 1473 C C . GLU A 1 183 ? 25.674 -7.742 -14.000 1.00 92.69 183 GLU A C 1
ATOM 1475 O O . GLU A 1 183 ? 26.784 -7.857 -14.518 1.00 92.69 183 GLU A O 1
ATOM 1480 N N . GLN A 1 184 ? 25.374 -6.729 -13.182 1.00 91.06 184 GLN A N 1
ATOM 1481 C CA . GLN A 1 184 ? 26.317 -5.657 -12.851 1.00 91.06 184 GLN A CA 1
ATOM 1482 C C . GLN A 1 184 ? 27.582 -6.187 -12.168 1.00 91.06 184 GLN A C 1
ATOM 1484 O O . GLN A 1 184 ? 28.690 -5.806 -12.546 1.00 91.06 184 GLN A O 1
ATOM 1489 N N . VAL A 1 185 ? 27.431 -7.088 -11.192 1.00 91.56 185 VAL A N 1
ATOM 1490 C CA . VAL A 1 185 ? 28.568 -7.715 -10.502 1.00 91.56 185 VAL A CA 1
ATOM 1491 C C . VAL A 1 185 ? 29.399 -8.551 -11.475 1.00 91.56 185 VAL A C 1
ATOM 1493 O O . VAL A 1 185 ? 30.625 -8.482 -11.451 1.00 91.56 185 VAL A O 1
ATOM 1496 N N . ASN A 1 186 ? 28.757 -9.310 -12.363 1.00 92.00 186 ASN A N 1
ATOM 1497 C CA . ASN A 1 186 ? 29.464 -10.107 -13.362 1.00 92.00 186 ASN A CA 1
ATOM 1498 C C . ASN A 1 186 ? 30.235 -9.228 -14.352 1.00 92.00 186 ASN A C 1
ATOM 1500 O O . ASN A 1 186 ? 31.387 -9.533 -14.641 1.00 92.00 186 ASN A O 1
ATOM 1504 N N . MET A 1 187 ? 29.640 -8.130 -14.831 1.00 91.00 187 MET A N 1
ATOM 1505 C CA . MET A 1 187 ? 30.305 -7.169 -15.718 1.00 91.00 187 MET A CA 1
ATOM 1506 C C . MET A 1 187 ? 31.496 -6.481 -15.043 1.00 91.00 187 MET A C 1
ATOM 1508 O O . MET A 1 187 ? 32.530 -6.308 -15.678 1.00 91.00 187 MET A O 1
ATOM 1512 N N . ALA A 1 188 ? 31.375 -6.121 -13.762 1.00 89.62 188 ALA A N 1
ATOM 1513 C CA . ALA A 1 188 ? 32.458 -5.498 -12.999 1.00 89.62 188 ALA A CA 1
ATOM 1514 C C . ALA A 1 188 ? 33.649 -6.442 -12.742 1.00 89.62 188 ALA A C 1
ATOM 1516 O O . ALA A 1 188 ? 34.751 -5.971 -12.477 1.00 89.62 188 ALA A O 1
ATOM 1517 N N . ASN A 1 189 ? 33.427 -7.757 -12.825 1.00 86.88 189 ASN A N 1
ATOM 1518 C CA . ASN A 1 189 ? 34.434 -8.794 -12.595 1.00 86.88 189 ASN A CA 1
ATOM 1519 C C . ASN A 1 189 ? 34.981 -9.419 -13.897 1.00 86.88 189 ASN A C 1
ATOM 1521 O O . ASN A 1 189 ? 35.698 -10.420 -13.830 1.00 86.88 189 ASN A O 1
ATOM 1525 N N . GLN A 1 190 ? 34.637 -8.882 -15.075 1.00 72.88 190 GLN A N 1
ATOM 1526 C CA . GLN A 1 190 ? 35.257 -9.297 -16.340 1.00 72.88 190 GLN A CA 1
ATOM 1527 C C . GLN A 1 190 ? 36.681 -8.703 -16.432 1.00 72.88 190 GLN A C 1
ATOM 1529 O O . GLN A 1 190 ? 36.844 -7.521 -16.121 1.00 72.88 190 GLN A O 1
ATOM 1534 N N . PRO A 1 191 ? 37.696 -9.506 -16.807 1.00 67.50 191 PRO A N 1
ATOM 1535 C CA . PRO A 1 191 ? 39.090 -9.066 -16.906 1.00 67.50 191 PRO A CA 1
ATOM 1536 C C . PRO A 1 191 ? 39.343 -8.063 -18.038 1.00 67.50 191 PRO A C 1
ATOM 1538 O O . PRO A 1 191 ? 38.624 -8.117 -19.063 1.00 67.50 191 PRO A O 1
#

Radius of gyration: 21.65 Å; Cα contacts (8 Å, |Δi|>4): 237; chains: 1; bounding box: 62×70×68 Å

Foldseek 3Di:
DDDDDDDPPPPPPDPPDPPLNVLLLVLCVVCLVLLLQLCVVQVAFSLLLSLQLCVQCVSQPDPCCVPFLQSRQAFDDPPDDADWDWDFDPDADPVRHTGTTIGHGDPHNSVNSVVVSVCLRVDPLNVVLSVDDSLPLLCNLVSCVVSPVDPDPCRSVSSVVSCVVNVSSVSSPDDNVVVVVVVVVVVVPDD